Protein 8ZVA (pdb70)

Sequence (308 aa):
ETARWNTESAALLALSEIHGVSYWTLYKVAQKGIRFRDIVTSQTLANFEYLLGVKLHRQPYYLNEGNWSVFRDSSMISTAKILLTHYHNSGYKIIHHGSPSYPDKLNDLSEPPFWLFAQGNVSLLDKKCVGVVGTRNPTALGIYLTQAVISQFIDSDYSTVSGLAYGIDQSAHEASLLFKIPTIAVLGTGVNSNYPKNSGEMRGHIVNNGGLILTEYLPNQKPSQENFVRRNRIQAALSDVLIPVEWGLKSGTSHTVRYAAQLKRAILCPLLRGTTPQEEIKHALSEYSATIMNIPLSDFKDVQSLIKS

Radius of gyration: 22.23 Å; Cα contacts (8 Å, |Δi|>4): 545; chains: 1; bounding box: 60×36×73 Å

Structure (mmCIF, N/CA/C/O backbone):
data_8ZVA
#
_entry.id   8ZVA
#
_cell.length_a   70.029
_cell.length_b   70.029
_cell.length_c   120.323
_cell.angle_alpha   90.000
_cell.angle_beta   90.000
_cell.angle_gamma   90.000
#
_symmetry.space_group_name_H-M   'P 43 21 2'
#
loop_
_entity.id
_entity.type
_entity.pdbx_description
1 polymer 'DNA processing protein DprA'
2 non-polymer GLYCEROL
3 non-polymer 'CHLORIDE ION'
4 water water
#
loop_
_atom_site.group_PDB
_atom_site.id
_atom_site.type_symbol
_atom_site.label_atom_id
_atom_site.label_alt_id
_atom_site.label_comp_id
_atom_site.label_asym_id
_atom_site.label_entity_id
_atom_site.label_seq_id
_atom_site.pdbx_PDB_ins_code
_atom_site.Cartn_x
_atom_site.Cartn_y
_atom_site.Cartn_z
_atom_site.occupancy
_atom_site.B_iso_or_equiv
_atom_site.auth_seq_id
_atom_site.auth_comp_id
_atom_site.auth_asym_id
_atom_site.auth_atom_id
_atom_site.pdbx_PDB_model_num
ATOM 1 N N . GLU A 1 10 ? 9.90603 41.79880 0.40040 1.000 86.09400 5 GLU A N 1
ATOM 2 C CA . GLU A 1 10 ? 8.78003 40.90835 0.64976 1.000 85.68864 5 GLU A CA 1
ATOM 3 C C . GLU A 1 10 ? 9.12905 39.50970 0.13070 1.000 79.03894 5 GLU A C 1
ATOM 4 O O . GLU A 1 10 ? 8.87453 38.48492 0.76568 1.000 77.78400 5 GLU A O 1
ATOM 15 N N . THR A 1 11 ? 9.75958 39.52387 -1.04865 1.000 76.37230 6 THR A N 1
ATOM 16 C CA . THR A 1 11 ? 10.19865 38.30197 -1.70601 1.000 75.02519 6 THR A CA 1
ATOM 17 C C . THR A 1 11 ? 11.03013 37.43773 -0.78358 1.000 71.77396 6 THR A C 1
ATOM 18 O O . THR A 1 11 ? 10.89466 36.20609 -0.79422 1.000 71.30177 6 THR A O 1
ATOM 24 N N . ALA A 1 12 ? 11.87175 38.06477 0.04313 1.000 65.33427 7 ALA A N 1
ATOM 25 C CA . ALA A 1 12 ? 12.83238 37.30804 0.83786 1.000 64.62507 7 ALA A CA 1
ATOM 26 C C . ALA A 1 12 ? 12.19103 36.65451 2.05860 1.000 67.53404 7 ALA A C 1
ATOM 27 O O . ALA A 1 12 ? 12.66025 35.60711 2.54529 1.000 59.49166 7 ALA A O 1
ATOM 31 N N . ARG A 1 13 ? 11.11861 37.25613 2.56093 1.000 65.53051 8 ARG A N 1
ATOM 32 C CA . ARG A 1 13 ? 10.36757 36.63032 3.63604 1.000 61.18663 8 ARG A CA 1
ATOM 33 C C . ARG A 1 13 ? 9.81315 35.28992 3.18012 1.000 53.85327 8 ARG A C 1
ATOM 34 O O . ARG A 1 13 ? 10.00796 34.26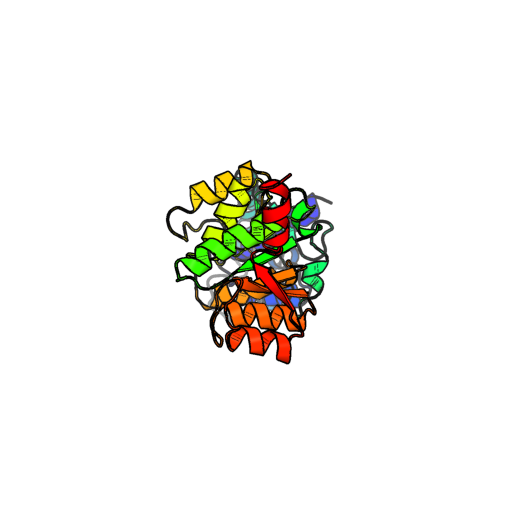635 3.84310 1.000 57.49308 8 ARG A O 1
ATOM 55 N N . TRP A 1 14 ? 9.12631 35.27665 2.03527 1.000 51.33400 9 TRP A N 1
ATOM 56 C CA . TRP A 1 14 ? 8.49552 34.04934 1.56411 1.000 52.38625 9 TRP A CA 1
ATOM 57 C C . TRP A 1 14 ? 9.52270 33.04041 1.06909 1.000 51.52567 9 TRP A C 1
ATOM 58 O O . TRP A 1 14 ? 9.30581 31.82971 1.19276 1.000 51.16160 9 TRP A O 1
ATOM 79 N N . ASN A 1 15 ? 10.64147 33.50975 0.51200 1.000 51.20619 10 ASN A N 1
ATOM 80 C CA . ASN A 1 15 ? 11.70371 32.58819 0.12509 1.000 46.09400 10 ASN A CA 1
ATOM 81 C C . ASN A 1 15 ? 12.30683 31.89744 1.34108 1.000 54.14097 10 ASN A C 1
ATOM 82 O O . ASN A 1 15 ? 12.70468 30.72987 1.25608 1.000 46.84929 10 ASN A O 1
ATOM 93 N N . THR A 1 16 ? 12.38185 32.59804 2.47567 1.000 54.02446 11 THR A N 1
ATOM 94 C CA . THR A 1 16 ? 12.87236 31.97410 3.69991 1.000 52.50605 11 THR A CA 1
ATOM 95 C C . THR A 1 16 ? 11.89449 30.92005 4.20422 1.000 45.28415 11 THR A C 1
ATOM 96 O O . THR A 1 16 ? 12.30875 29.86027 4.68832 1.000 49.03205 11 THR A O 1
ATOM 107 N N . GLU A 1 17 ? 10.59216 31.19726 4.10688 1.000 47.35735 12 GLU A N 1
ATOM 108 C CA . GLU A 1 17 ? 9.59466 30.19502 4.46618 1.000 50.45803 12 GLU A CA 1
ATOM 109 C C . GLU A 1 17 ? 9.60383 29.03829 3.47525 1.000 47.99150 12 GLU A C 1
ATOM 110 O O . GLU A 1 17 ? 9.41697 27.87871 3.86272 1.000 42.85176 12 GLU A O 1
ATOM 122 N N . SER A 1 18 ? 9.81978 29.33459 2.19181 1.000 44.04044 13 SER A N 1
ATOM 123 C CA . SER A 1 18 ? 9.94398 28.27476 1.19674 1.000 45.71015 13 SER A CA 1
ATOM 124 C C . SER A 1 18 ? 11.10178 27.34527 1.53713 1.000 45.02826 13 SER A C 1
ATOM 125 O O . SER A 1 18 ? 10.95528 26.11743 1.52458 1.000 40.88824 13 SER A O 1
ATOM 133 N N . ALA A 1 19 ? 12.26629 27.91937 1.84922 1.000 49.63492 14 ALA A N 1
ATOM 134 C CA . ALA A 1 19 ? 13.43544 27.10264 2.15499 1.000 42.94557 14 ALA A CA 1
ATOM 135 C C . ALA A 1 19 ? 13.22252 26.29044 3.42479 1.000 45.46137 14 ALA A C 1
ATOM 136 O O . ALA A 1 19 ? 13.69130 25.15074 3.52748 1.000 43.34607 14 ALA A O 1
ATOM 143 N N . ALA A 1 20 ? 12.52100 26.86094 4.40664 1.000 45.45067 15 ALA A N 1
ATOM 144 C CA . ALA A 1 20 ? 12.23975 26.12143 5.63208 1.000 42.37816 15 ALA A CA 1
ATOM 145 C C . ALA A 1 20 ? 11.31939 24.93876 5.35915 1.000 41.45031 15 ALA A C 1
ATOM 146 O O . ALA A 1 20 ? 11.51497 23.85088 5.91364 1.000 43.94069 15 ALA A O 1
ATOM 153 N N . LEU A 1 21 ? 10.30802 25.13259 4.51015 1.000 41.91855 16 LEU A N 1
ATOM 154 C CA . LEU A 1 21 ? 9.42544 24.02955 4.14476 1.000 38.92678 16 LEU A CA 1
ATOM 155 C C . LEU A 1 21 ? 10.20687 22.91352 3.46511 1.000 40.76600 16 LEU A C 1
ATOM 156 O O . LEU A 1 21 ? 10.03886 21.73259 3.79011 1.000 38.69127 16 LEU A O 1
ATOM 172 N N . LEU A 1 22 ? 11.06728 23.27139 2.50961 1.000 39.85412 17 LEU A N 1
ATOM 173 C CA . LEU A 1 22 ? 11.87591 22.26347 1.83390 1.000 40.64815 17 LEU A CA 1
ATOM 174 C C . LEU A 1 22 ? 12.84316 21.59872 2.80443 1.000 42.19648 17 LEU A C 1
ATOM 175 O O . LEU A 1 22 ? 13.10938 20.39520 2.70177 1.000 45.00445 17 LEU A O 1
ATOM 191 N N . ALA A 1 23 ? 13.37972 22.36727 3.75472 1.000 44.38882 18 ALA A N 1
ATOM 192 C CA . ALA A 1 23 ? 14.28028 21.79506 4.74930 1.000 41.31648 18 ALA A CA 1
ATOM 193 C C . ALA A 1 23 ? 13.58813 20.69177 5.53917 1.000 46.32268 18 ALA A C 1
ATOM 194 O O . ALA A 1 23 ? 14.10152 19.57335 5.65046 1.000 51.21156 18 ALA A O 1
ATOM 201 N N . LEU A 1 24 ? 12.41185 20.98759 6.09257 1.000 40.21802 19 LEU A N 1
ATOM 202 C CA . LEU A 1 24 ? 11.70374 19.98798 6.88404 1.000 43.40392 19 LEU A CA 1
ATOM 203 C C . LEU A 1 24 ? 11.25813 18.81494 6.02088 1.000 47.85539 19 LEU A C 1
ATOM 204 O O . LEU A 1 24 ? 11.37069 17.65472 6.43306 1.000 48.50018 19 LEU A O 1
ATOM 220 N N . SER A 1 25 ? 10.75755 19.09667 4.81755 1.000 47.75659 20 SER A N 1
ATOM 221 C CA . SER A 1 25 ? 10.20098 18.04492 3.97405 1.000 44.49076 20 SER A CA 1
ATOM 222 C C . SER A 1 25 ? 11.29866 17.17652 3.37295 1.000 47.24839 20 SER A C 1
ATOM 223 O O . SER A 1 25 ? 11.33980 15.95985 3.59145 1.000 44.55211 20 SER A O 1
ATOM 231 N N . GLU A 1 26 ? 12.20126 17.79068 2.60784 1.000 40.57906 21 GLU A N 1
ATOM 232 C CA . GLU A 1 26 ? 13.13556 17.02303 1.79394 1.000 43.38857 21 GLU A CA 1
ATOM 233 C C . GLU A 1 26 ? 14.32935 16.53447 2.60247 1.000 45.97009 21 GLU A C 1
ATOM 234 O O . GLU A 1 26 ? 14.77590 15.39584 2.42443 1.000 43.31469 21 GLU A O 1
ATOM 246 N N . ILE A 1 27 ? 14.86287 17.37342 3.48674 1.000 48.57985 22 ILE A N 1
ATOM 247 C CA . ILE A 1 27 ? 16.03955 16.98629 4.25712 1.000 41.90732 22 ILE A CA 1
ATOM 248 C C . ILE A 1 27 ? 15.64697 16.07532 5.41202 1.000 49.05139 22 ILE A C 1
ATOM 249 O O . ILE A 1 27 ? 16.14308 14.94998 5.53486 1.000 51.15522 22 ILE A O 1
ATOM 265 N N . HIS A 1 28 ? 14.75407 16.54769 6.27936 1.000 47.62345 23 HIS A N 1
ATOM 266 C CA . HIS A 1 28 ? 14.42703 15.81348 7.49262 1.000 49.80620 23 HIS A CA 1
ATOM 267 C C . HIS A 1 28 ? 13.28380 14.82441 7.31308 1.000 48.09177 23 HIS A C 1
ATOM 268 O O . HIS A 1 28 ? 13.07765 13.98197 8.19142 1.000 49.37232 23 HIS A O 1
ATOM 281 N N . GLY A 1 29 ? 12.53007 14.91207 6.22153 1.000 52.16839 24 GLY A N 1
ATOM 282 C CA . GLY A 1 29 ? 11.53836 13.89885 5.92191 1.000 42.84900 24 GLY A CA 1
ATOM 283 C C . GLY A 1 29 ? 10.23443 14.02853 6.67183 1.000 47.78566 24 GLY A C 1
ATOM 284 O O . GLY A 1 29 ? 9.56447 13.01936 6.91327 1.000 40.99416 24 GLY A O 1
ATOM 288 N N . VAL A 1 30 ? 9.83907 15.24738 7.03509 1.000 47.51409 25 VAL A N 1
ATOM 289 C CA . VAL A 1 30 ? 8.59694 15.43420 7.77100 1.000 45.16547 25 VAL A CA 1
ATOM 290 C C . VAL A 1 30 ? 7.40980 15.18535 6.84959 1.000 46.02386 25 VAL A C 1
ATOM 291 O O . VAL A 1 30 ? 7.40627 15.58495 5.67745 1.000 39.34837 25 VAL A O 1
ATOM 304 N N . SER A 1 31 ? 6.38683 14.53064 7.38983 1.000 45.75043 26 SER A N 1
ATOM 305 C CA . SER A 1 31 ? 5.22421 14.12854 6.61417 1.000 44.33626 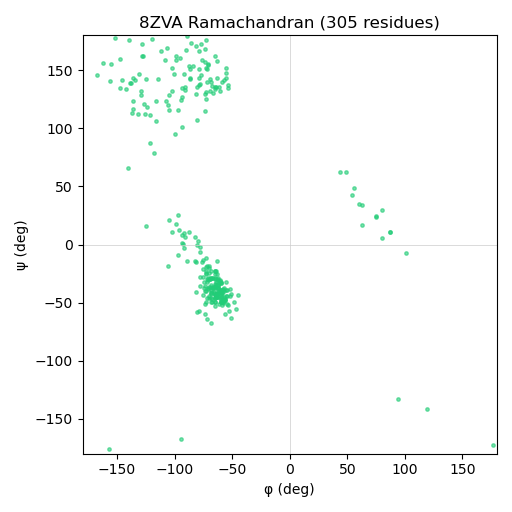26 SER A CA 1
ATOM 306 C C . SER A 1 31 ? 4.45709 15.33843 6.09722 1.000 46.40597 26 SER A C 1
ATOM 307 O O . SER A 1 31 ? 4.58196 16.44961 6.61274 1.000 44.28790 26 SER A O 1
ATOM 315 N N . TYR A 1 32 ? 3.61272 15.09763 5.08820 1.000 46.98234 27 TYR A N 1
ATOM 316 C CA . TYR A 1 32 ? 2.65719 16.12171 4.67446 1.000 46.71332 27 TYR A CA 1
ATOM 317 C C . TYR A 1 32 ? 1.74043 16.49320 5.83195 1.000 47.01011 27 TYR A C 1
ATOM 318 O O . TYR A 1 32 ? 1.55038 17.67553 6.14033 1.000 46.11717 27 TYR A O 1
ATOM 336 N N . TRP A 1 33 ? 1.16401 15.48290 6.48831 1.000 46.57812 28 TRP A N 1
ATOM 337 C CA . TRP A 1 33 ? 0.19187 15.73791 7.54453 1.000 48.18828 28 TRP A CA 1
ATOM 338 C C . TRP A 1 33 ? 0.82421 16.48206 8.71140 1.000 39.87780 28 TRP A C 1
ATOM 339 O O . TRP A 1 33 ? 0.22204 17.41117 9.26190 1.000 44.54735 28 TRP A O 1
ATOM 360 N N . THR A 1 34 ? 2.03610 16.08968 9.10775 1.000 46.32936 29 THR A N 1
ATOM 361 C CA . THR A 1 34 ? 2.71017 16.79443 10.19244 1.000 51.33196 29 THR A CA 1
ATOM 362 C C . THR A 1 34 ? 2.87205 18.27076 9.85510 1.000 48.58599 29 THR A C 1
ATOM 363 O O . THR A 1 34 ? 2.52517 19.14726 10.65503 1.000 44.83930 29 THR A O 1
ATOM 374 N N . LEU A 1 35 ? 3.39780 18.56637 8.66630 1.000 47.77084 30 LEU A N 1
ATOM 375 C CA . LEU A 1 35 ? 3.60776 19.95937 8.29600 1.000 49.09323 30 LEU A CA 1
ATOM 376 C C . LEU A 1 35 ? 2.28962 20.68034 8.05926 1.000 46.17749 30 LEU A C 1
ATOM 377 O O . LEU A 1 35 ? 2.20486 21.89454 8.27875 1.000 44.88870 30 LEU A O 1
ATOM 393 N N . TYR A 1 36 ? 1.24980 19.96556 7.62448 1.000 41.74037 31 TYR A N 1
ATOM 394 C CA . TYR A 1 36 ? -0.03025 20.63212 7.42322 1.000 43.52331 31 TYR A CA 1
ATOM 395 C C . TYR A 1 36 ? -0.59023 21.14048 8.74496 1.000 49.34518 31 TYR A C 1
ATOM 396 O O . TYR A 1 36 ? -1.00953 22.29836 8.85215 1.000 45.27130 31 TYR A O 1
ATOM 414 N N . LYS A 1 37 ? -0.61968 20.27976 9.76454 1.000 47.37659 32 LYS A N 1
ATOM 415 C CA . LYS A 1 37 ? -1.17264 20.69498 11.04838 1.000 49.25130 32 LYS A CA 1
ATOM 416 C C . LYS A 1 37 ? -0.28429 21.72914 11.72653 1.000 46.30153 32 LYS A C 1
ATOM 417 O O . LYS A 1 37 ? -0.78287 22.56758 12.48615 1.000 52.26725 32 LYS A O 1
ATOM 436 N N . VAL A 1 38 ? 1.02365 21.69496 11.46561 1.000 43.43536 33 VAL A N 1
ATOM 437 C CA . VAL A 1 38 ? 1.89000 22.78436 11.90847 1.000 44.70321 33 VAL A CA 1
ATOM 438 C C . VAL A 1 38 ? 1.37317 24.10806 11.35844 1.000 48.60578 33 VAL A C 1
ATOM 439 O O . VAL A 1 38 ? 1.04335 25.03304 12.10970 1.000 44.66491 33 VAL A O 1
ATOM 452 N N . ALA A 1 39 ? 1.29907 24.21317 10.02809 1.000 45.33467 34 ALA A N 1
ATOM 453 C CA . ALA A 1 39 ? 0.82856 25.44508 9.40546 1.000 45.76176 34 ALA A CA 1
ATOM 454 C C . ALA A 1 39 ? -0.60580 25.76067 9.80376 1.000 45.00488 34 ALA A C 1
ATOM 455 O O . ALA A 1 39 ? -0.97610 26.93533 9.91293 1.000 47.36663 34 ALA A O 1
ATOM 462 N N . GLN A 1 40 ? -1.42749 24.73147 10.01789 1.000 41.71542 35 GLN A N 1
ATOM 463 C CA . GLN A 1 40 ? -2.80161 24.96120 10.44735 1.000 46.95566 35 GLN A CA 1
ATOM 464 C C . GLN A 1 40 ? -2.85241 25.71027 11.77109 1.000 51.30992 35 GLN A C 1
ATOM 465 O O . GLN A 1 40 ? -3.77097 26.50562 11.99989 1.000 51.21183 35 GLN A O 1
ATOM 479 N N . LYS A 1 41 ? -1.88090 25.47045 12.65265 1.000 47.25393 36 LYS A N 1
ATOM 480 C CA . LYS A 1 41 ? -1.83499 26.14430 13.94259 1.000 51.56174 36 LYS A CA 1
ATOM 481 C C . LYS A 1 41 ? -1.30238 27.56781 13.85124 1.000 55.31524 36 LYS A C 1
ATOM 482 O O . LYS A 1 41 ? -1.32616 28.28434 14.85738 1.000 48.68733 36 LYS A O 1
ATOM 501 N N . GLY A 1 42 ? -0.82539 27.99299 12.68605 1.000 51.52632 37 GLY A N 1
ATOM 502 C CA . GLY A 1 42 ? -0.18707 29.28396 12.55639 1.000 48.68411 37 GLY A CA 1
ATOM 503 C C . GLY A 1 42 ? 1.29258 29.28665 12.85803 1.000 45.28818 37 GLY A C 1
ATOM 504 O O . GLY A 1 42 ? 1.88273 30.36688 12.97873 1.000 45.65916 37 GLY A O 1
ATOM 508 N N . ILE A 1 43 ? 1.90452 28.11662 12.99722 1.000 45.80407 38 ILE A N 1
ATOM 509 C CA . ILE A 1 43 ? 3.34282 28.01118 13.20471 1.000 45.33999 38 ILE A CA 1
ATOM 510 C C . ILE A 1 43 ? 4.03396 28.12944 11.85414 1.000 52.79580 38 ILE A C 1
ATOM 511 O O . ILE A 1 43 ? 3.66828 27.44017 10.89480 1.000 54.89131 38 ILE A O 1
ATOM 527 N N . ARG A 1 44 ? 5.03180 29.00294 11.77149 1.000 53.26585 39 ARG A N 1
ATOM 528 C CA . ARG A 1 44 ? 5.78759 29.18044 10.54042 1.000 50.19560 39 ARG A CA 1
ATOM 529 C C . ARG A 1 44 ? 6.99335 28.24919 10.53295 1.000 52.73627 39 ARG A C 1
ATOM 530 O O . ARG A 1 44 ? 7.69699 28.11263 11.53827 1.000 43.77184 39 ARG A O 1
ATOM 551 N N . PHE A 1 45 ? 7.22049 27.60004 9.38826 1.000 43.80384 40 PHE A N 1
ATOM 552 C CA . PHE A 1 45 ? 8.32409 26.65197 9.28344 1.000 41.82575 40 PHE A CA 1
ATOM 553 C C . PHE A 1 45 ? 9.66591 27.32607 9.53327 1.000 43.16277 40 PHE A C 1
ATOM 554 O O . PHE A 1 45 ? 10.59477 26.68964 10.04474 1.000 48.98663 40 PHE A O 1
ATOM 571 N N . ARG A 1 46 ? 9.78654 28.60893 9.18356 1.000 45.37047 41 ARG A N 1
ATOM 572 C CA . ARG A 1 46 ? 11.03117 29.33206 9.42239 1.000 51.17389 41 ARG A CA 1
ATOM 573 C C . ARG A 1 46 ? 11.43947 29.27331 10.88772 1.000 55.39591 41 ARG A C 1
ATOM 574 O O . ARG A 1 46 ? 12.61450 29.05597 11.20617 1.000 49.38912 41 ARG A O 1
ATOM 595 N N . ASP A 1 47 ? 10.48843 29.47701 11.79479 1.000 46.81621 42 ASP A N 1
ATOM 596 C CA . ASP A 1 47 ? 10.81346 29.45725 13.21184 1.000 54.66382 42 ASP A CA 1
ATOM 597 C C . ASP A 1 47 ? 11.03015 28.05028 13.74565 1.000 53.69536 42 ASP A C 1
ATOM 598 O O . ASP A 1 47 ? 11.68425 27.89704 14.78165 1.000 55.46918 42 ASP A O 1
ATOM 607 N N . ILE A 1 48 ? 10.51738 27.02009 13.07087 1.000 51.63252 43 ILE A N 1
ATOM 608 C CA . ILE A 1 48 ? 10.87693 25.65605 13.44693 1.000 46.69364 43 ILE A CA 1
ATOM 609 C C . ILE A 1 48 ? 12.34773 25.39461 13.14102 1.000 49.43105 43 ILE A C 1
ATOM 610 O O . ILE A 1 48 ? 13.09469 24.89050 13.98847 1.000 44.40400 43 ILE A O 1
ATOM 626 N N . VAL A 1 49 ? 12.78687 25.73127 11.92395 1.000 46.64310 44 VAL A N 1
ATOM 627 C CA . VAL A 1 49 ? 14.15381 25.41526 11.53086 1.000 50.78749 44 VAL A CA 1
ATOM 628 C C . VAL A 1 49 ? 15.16849 26.26351 12.28500 1.000 54.84778 44 VAL A C 1
ATOM 629 O O . VAL A 1 49 ? 16.34648 25.89734 12.34865 1.000 52.28089 44 VAL A O 1
ATOM 642 N N . THR A 1 50 ? 14.75336 27.39735 12.84597 1.000 58.02875 45 THR A N 1
ATOM 643 C CA . THR A 1 50 ? 15.63719 28.22977 13.65055 1.000 57.96059 45 THR A CA 1
ATOM 644 C C . THR A 1 50 ? 15.53846 27.91652 15.14024 1.000 57.69216 45 THR A C 1
ATOM 645 O O . THR A 1 50 ? 16.10004 28.65609 15.95533 1.000 59.48768 45 THR A O 1
ATOM 656 N N . SER A 1 51 ? 14.82933 26.85135 15.51108 1.000 56.41399 46 SER A N 1
ATOM 657 C CA . SER A 1 51 ? 14.78147 26.43214 16.90493 1.000 60.30171 46 SER A CA 1
ATOM 658 C C . SER A 1 51 ? 16.19523 26.22256 17.43175 1.000 58.95726 46 SER A C 1
ATOM 659 O O . SER A 1 51 ? 17.07907 25.74724 16.71360 1.000 67.43985 46 SER A O 1
ATOM 667 N N . GLN A 1 52 ? 16.41135 26.58127 18.69566 1.000 66.57040 47 GLN A N 1
ATOM 668 C CA . GLN A 1 52 ? 17.73181 26.46571 19.30039 1.000 60.71044 47 GLN A CA 1
ATOM 669 C C . GLN A 1 52 ? 17.90671 25.19202 20.11930 1.000 58.24065 47 GLN A C 1
ATOM 670 O O . GLN A 1 52 ? 19.03198 24.89037 20.52904 1.000 58.74414 47 GLN A O 1
ATOM 684 N N . THR A 1 53 ? 16.83590 24.43918 20.35661 1.000 53.24437 48 THR A N 1
ATOM 685 C CA . THR A 1 53 ? 16.91400 23.13570 20.99742 1.000 60.46995 48 THR A CA 1
ATOM 686 C C . THR A 1 53 ? 16.19154 22.11952 20.12435 1.000 53.94573 48 THR A C 1
ATOM 687 O O . THR A 1 53 ? 15.39924 22.47904 19.24966 1.000 58.98633 48 THR A O 1
ATOM 698 N N . LEU A 1 54 ? 16.46696 20.83634 20.36579 1.000 54.13232 49 LEU A N 1
ATOM 699 C CA . LEU A 1 54 ? 15.64510 19.80685 19.74118 1.000 58.76164 49 LEU A CA 1
ATOM 700 C C . LEU A 1 54 ? 14.28584 19.70605 20.42305 1.000 61.97833 49 LEU A C 1
ATOM 701 O O . LEU A 1 54 ? 13.28888 19.38692 19.76487 1.000 56.56530 49 LEU A O 1
ATOM 717 N N . ALA A 1 55 ? 14.22790 19.96364 21.73238 1.000 56.74310 50 ALA A N 1
ATOM 718 C CA . ALA A 1 55 ? 12.94305 20.00961 22.42256 1.000 54.82793 50 ALA A CA 1
ATOM 719 C C . ALA A 1 55 ? 12.02348 21.04342 21.78356 1.000 50.40058 50 ALA A C 1
ATOM 720 O O . ALA A 1 55 ? 10.85547 20.76059 21.49287 1.000 55.66010 50 ALA A O 1
ATOM 727 N N . ASN A 1 56 ? 12.53874 22.25463 21.56015 1.000 47.00912 51 ASN A N 1
ATOM 728 C CA . ASN A 1 56 ? 11.77193 23.27875 20.85684 1.000 52.66136 51 ASN A CA 1
ATOM 729 C C . ASN A 1 56 ? 11.39563 22.80685 19.45678 1.000 57.81595 51 ASN A C 1
ATOM 730 O O . ASN A 1 56 ? 10.23109 22.89018 19.04854 1.000 51.80624 51 ASN A O 1
ATOM 741 N N . PHE A 1 57 ? 12.38232 22.30780 18.70871 1.000 58.99052 52 PHE A N 1
ATOM 742 C CA . PHE A 1 57 ? 12.14228 21.73736 17.38597 1.000 53.53916 52 PHE A CA 1
ATOM 743 C C . PHE A 1 57 ? 10.95196 20.78368 17.39538 1.000 53.95153 52 PHE A C 1
ATOM 744 O O . PHE A 1 57 ? 9.99887 20.95015 16.62459 1.000 52.65373 52 PHE A O 1
ATOM 761 N N . GLU A 1 58 ? 10.98566 19.78046 18.27520 1.000 48.56524 53 GLU A N 1
ATOM 762 C CA . GLU A 1 58 ? 9.95940 18.74514 18.26501 1.000 51.66544 53 GLU A CA 1
ATOM 763 C C . GLU A 1 58 ? 8.63853 19.22992 18.84963 1.000 56.59044 53 GLU A C 1
ATOM 764 O O . GLU A 1 58 ? 7.57835 18.72043 18.47061 1.000 58.35069 53 GLU A O 1
ATOM 776 N N . TYR A 1 59 ? 8.67261 20.19908 19.76651 1.000 59.35307 54 TYR A N 1
ATOM 777 C CA . TYR A 1 59 ? 7.42954 20.77560 20.26975 1.000 63.80477 54 TYR A CA 1
ATOM 778 C C . TYR A 1 59 ? 6.67968 21.49767 19.15750 1.000 54.52956 54 TYR A C 1
ATOM 779 O O . TYR A 1 59 ? 5.49625 21.23208 18.91449 1.000 52.94769 54 TYR A O 1
ATOM 797 N N . LEU A 1 60 ? 7.35852 22.41829 18.46746 1.000 51.47278 55 LEU A N 1
ATOM 798 C CA . LEU A 1 60 ? 6.71469 23.15596 17.38576 1.000 53.34358 55 LEU A CA 1
ATOM 799 C C . LEU A 1 60 ? 6.27194 22.21699 16.26804 1.000 55.53106 55 LEU A C 1
ATOM 800 O O . LEU A 1 60 ? 5.19511 22.39203 15.68771 1.000 50.53745 55 LEU A O 1
ATOM 816 N N . LEU A 1 61 ? 7.08845 21.21030 15.95394 1.000 53.62658 56 LEU A N 1
ATOM 817 C CA . LEU A 1 61 ? 6.74833 20.26232 14.89877 1.000 58.71722 56 LEU A CA 1
ATOM 818 C C . LEU A 1 61 ? 5.63319 19.31044 15.30767 1.000 62.37303 56 LEU A C 1
ATOM 819 O O . LEU A 1 61 ? 5.10636 18.60199 14.44544 1.000 57.61581 56 LEU A O 1
ATOM 835 N N . GLY A 1 62 ? 5.26736 19.27042 16.58735 1.000 62.39720 57 GLY A N 1
ATOM 836 C CA . GLY A 1 62 ? 4.10535 18.51201 17.00842 1.000 61.51830 57 GLY A CA 1
ATOM 837 C C . GLY A 1 62 ? 4.28365 17.01255 17.05369 1.000 67.48362 57 GLY A C 1
ATOM 838 O O . GLY A 1 62 ? 3.29618 16.27694 16.94852 1.000 72.33952 57 GLY A O 1
ATOM 842 N N . VAL A 1 63 ? 5.51254 16.53394 17.21215 1.000 68.98763 58 VAL A N 1
ATOM 843 C CA . VAL A 1 63 ? 5.79289 15.11000 17.29310 1.000 70.16056 58 VAL A CA 1
ATOM 844 C C . VAL A 1 63 ? 6.12755 14.76532 18.74225 1.000 77.06261 58 VAL A C 1
ATOM 845 O O . VAL A 1 63 ? 6.32468 15.64135 19.58447 1.000 73.10991 58 VAL A O 1
ATOM 858 N N . LYS A 1 64 ? 6.18689 13.46687 19.03111 1.000 79.34494 59 LYS A N 1
ATOM 859 C CA . LYS A 1 64 ? 6.48167 13.02640 20.38860 1.000 76.00581 59 LYS A CA 1
ATOM 860 C C . LYS A 1 64 ? 7.95185 13.26747 20.70757 1.000 75.31391 59 LYS A C 1
ATOM 861 O O . LYS A 1 64 ? 8.84087 12.80319 19.98709 1.000 74.85520 59 LYS A O 1
ATOM 880 N N . LEU A 1 65 ? 8.20371 13.98144 21.80107 1.000 70.08752 60 LEU A N 1
ATOM 881 C CA . LEU A 1 65 ? 9.55938 14.39015 22.13957 1.000 70.92400 60 LEU A CA 1
ATOM 882 C C . LEU A 1 65 ? 10.39842 13.18501 22.54566 1.000 72.00638 60 LEU A C 1
ATOM 883 O O . LEU A 1 65 ? 9.97506 12.36293 23.36458 1.000 72.97672 60 LEU A O 1
ATOM 899 N N . HIS A 1 66 ? 11.59559 13.09002 21.97516 1.000 66.03277 61 HIS A N 1
ATOM 900 C CA . HIS A 1 66 ? 12.49096 11.98092 22.25883 1.000 63.76284 61 HIS A CA 1
ATOM 901 C C . HIS A 1 66 ? 13.16908 12.16339 23.61126 1.000 69.83065 61 HIS A C 1
ATOM 902 O O . HIS A 1 66 ? 13.47864 13.28178 24.03144 1.000 67.31035 61 HIS A O 1
ATOM 915 N N . ARG A 1 67 ? 13.39815 11.04409 24.29351 1.000 66.97907 62 ARG A N 1
ATOM 916 C CA . ARG A 1 67 ? 14.19179 11.03273 25.50930 1.000 60.77575 62 ARG A CA 1
ATOM 917 C C . ARG A 1 67 ? 15.66130 10.81783 25.14827 1.000 62.11613 62 ARG A C 1
ATOM 918 O O . ARG A 1 67 ? 16.02641 10.68527 23.97816 1.000 56.23075 62 ARG A O 1
ATOM 939 N N . GLN A 1 68 ? 16.51942 10.79072 26.15977 1.000 54.53304 63 GLN A N 1
ATOM 940 C CA . GLN A 1 68 ? 17.88470 10.35247 25.90935 1.000 51.61712 63 GLN A CA 1
ATOM 941 C C . GLN A 1 68 ? 17.99741 8.85099 26.15824 1.000 50.00541 63 GLN A C 1
ATOM 942 O O . GLN A 1 68 ? 17.30899 8.30811 27.02813 1.000 46.43607 63 GLN A O 1
ATOM 956 N N . PRO A 1 69 ? 18.85041 8.13557 25.40715 1.000 42.40987 64 PRO A N 1
ATOM 957 C CA . PRO A 1 69 ? 19.78439 8.65470 24.40042 1.000 47.08868 64 PRO A CA 1
ATOM 958 C C . PRO A 1 69 ? 19.17922 8.80865 23.00585 1.000 46.57174 64 PRO A C 1
ATOM 959 O O . PRO A 1 69 ? 18.37046 7.98540 22.57937 1.000 48.03485 64 PRO A O 1
ATOM 970 N N . TYR A 1 70 ? 19.58678 9.86756 22.30865 1.000 47.67520 65 TYR A N 1
ATOM 971 C CA . TYR A 1 70 ? 19.09934 10.17052 20.97088 1.000 47.23226 65 TYR A CA 1
ATOM 972 C C . TYR A 1 70 ? 20.23830 10.80505 20.18532 1.000 51.49892 65 TYR A C 1
ATOM 973 O O . TYR A 1 70 ? 21.00939 11.59761 20.73291 1.000 49.97575 65 TYR A O 1
ATOM 991 N N . TYR A 1 71 ? 20.34092 10.45012 18.90148 1.000 50.16799 66 TYR A N 1
ATOM 992 C CA . TYR A 1 71 ? 21.48200 10.87923 18.09949 1.000 50.09803 66 TYR A CA 1
ATOM 993 C C . TYR A 1 71 ? 21.48384 12.38057 17.83747 1.000 48.70219 66 TYR A C 1
ATOM 994 O O . TYR A 1 71 ? 22.54740 12.94375 17.55748 1.000 50.14906 66 TYR A O 1
ATOM 1012 N N . LEU A 1 72 ? 20.32926 13.03672 17.91182 1.000 47.03279 67 LEU A N 1
ATOM 1013 C CA . LEU A 1 72 ? 20.26339 14.49186 17.88984 1.000 50.45623 67 LEU A CA 1
ATOM 1014 C C . LEU A 1 72 ? 20.26749 14.99741 19.32654 1.000 48.14588 67 LEU A C 1
ATOM 1015 O O . LEU A 1 72 ? 19.45266 14.55818 20.14448 1.000 45.96818 67 LEU A O 1
ATOM 1031 N N . ASN A 1 73 ? 21.18479 15.90891 19.63534 1.000 49.07194 68 ASN A N 1
ATOM 1032 C CA . ASN A 1 73 ? 21.39426 16.31993 21.01724 1.000 50.92504 68 ASN A CA 1
ATOM 1033 C C . ASN A 1 73 ? 22.03334 17.70234 21.04114 1.000 53.71944 68 ASN A C 1
ATOM 1034 O O . ASN A 1 73 ? 22.23903 18.33549 20.00236 1.000 39.41339 68 ASN A O 1
ATOM 1045 N N . GLU A 1 74 ? 22.35185 18.16376 22.25416 1.000 44.74454 69 GLU A N 1
ATOM 1046 C CA . GLU A 1 74 ? 22.91067 19.50021 22.42014 1.000 46.08183 69 GLU A CA 1
ATOM 1047 C C . GLU A 1 74 ? 24.28059 19.62359 21.76739 1.000 40.42713 69 GLU A C 1
ATOM 1048 O O . GLU A 1 74 ? 24.65974 20.71285 21.32288 1.000 42.28645 69 GLU A O 1
ATOM 1060 N N . GLY A 1 75 ? 25.03372 18.52443 21.69624 1.000 45.68801 70 GLY A N 1
ATOM 1061 C CA . GLY A 1 75 ? 26.40377 18.58684 21.22004 1.000 46.72517 70 GLY A CA 1
ATOM 1062 C C . GLY A 1 75 ? 26.54188 18.80347 19.72879 1.000 45.83539 70 GLY A C 1
ATOM 1063 O O . GLY A 1 75 ? 27.57830 19.30672 19.28258 1.000 44.95221 70 GLY A O 1
ATOM 1067 N N . ASN A 1 76 ? 25.52824 18.43325 18.94610 1.000 50.25784 71 ASN A N 1
ATOM 1068 C CA . ASN A 1 76 ? 25.58404 18.56733 17.49503 1.000 43.28887 71 ASN A CA 1
ATOM 1069 C C . ASN A 1 76 ? 24.41733 19.38048 16.94811 1.000 51.51391 71 ASN A C 1
ATOM 1070 O O . ASN A 1 76 ? 24.15895 19.35190 15.74001 1.000 48.96335 71 ASN A O 1
ATOM 1081 N N . TRP A 1 77 ? 23.71088 20.11540 17.80746 1.000 51.94344 72 TRP A N 1
ATOM 1082 C CA . TRP A 1 77 ? 22.49034 20.77739 17.36301 1.000 52.19906 72 TRP A CA 1
ATOM 1083 C C . TRP A 1 77 ? 22.79200 21.92447 16.40625 1.000 53.57907 72 TRP A C 1
ATOM 1084 O O . TRP A 1 77 ? 22.13247 22.06800 15.36951 1.000 51.78250 72 TRP A O 1
ATOM 1105 N N . SER A 1 78 ? 23.77307 22.76447 16.74607 1.000 48.46376 73 SER A N 1
ATOM 1106 C CA . SER A 1 78 ? 24.04329 23.95126 15.93951 1.000 53.58705 73 SER A CA 1
ATOM 1107 C C . SER A 1 78 ? 24.31373 23.57810 14.48620 1.000 51.54202 73 SER A C 1
ATOM 1108 O O . SER A 1 78 ? 23.75105 24.17718 13.56259 1.000 51.04143 73 SER A O 1
ATOM 1116 N N . VAL A 1 79 ? 25.16949 22.57912 14.26502 1.000 50.32858 74 VAL A N 1
ATOM 1117 C CA . VAL A 1 79 ? 25.49994 22.17986 12.90135 1.000 45.93896 74 VAL A CA 1
ATOM 1118 C C . VAL A 1 79 ? 24.28981 21.55105 12.22385 1.000 48.98841 74 VAL A C 1
ATOM 1119 O O . VAL A 1 79 ? 24.01416 21.82190 11.05013 1.000 48.77500 74 VAL A O 1
ATOM 1132 N N . PHE A 1 80 ? 23.55669 20.69428 12.94043 1.000 47.63094 75 PHE A N 1
ATOM 1133 C CA . PHE A 1 80 ? 22.32715 20.13161 12.38843 1.000 52.53744 75 PHE A CA 1
ATOM 1134 C C . PHE A 1 80 ? 21.41062 21.23734 11.87965 1.000 51.11041 75 PHE A C 1
ATOM 1135 O O . PHE A 1 80 ? 20.84783 21.14573 10.78272 1.000 49.75175 75 PHE A O 1
ATOM 1152 N N . ARG A 1 81 ? 21.26106 22.30092 12.67018 1.000 46.71569 76 ARG A N 1
ATOM 1153 C CA . ARG A 1 81 ? 20.38401 23.40337 12.29126 1.000 49.21341 76 ARG A CA 1
ATOM 1154 C C . ARG A 1 81 ? 20.98893 24.22625 11.16053 1.000 48.27590 76 ARG A C 1
ATOM 1155 O O . ARG A 1 81 ? 20.32222 24.50806 10.15820 1.000 47.30899 76 ARG A O 1
ATOM 1176 N N . ASP A 1 82 ? 22.25423 24.62368 11.30280 1.000 42.76412 77 ASP A N 1
ATOM 1177 C CA . ASP A 1 82 ? 22.86100 25.50058 10.30698 1.000 44.81336 77 ASP A CA 1
ATOM 1178 C C . ASP A 1 82 ? 23.05123 24.78393 8.97618 1.000 48.07516 77 ASP A C 1
ATOM 1179 O O . ASP A 1 82 ? 22.82474 25.37130 7.91163 1.000 46.51375 77 ASP A O 1
ATOM 1188 N N . SER A 1 83 ? 23.46763 23.51608 9.01246 1.000 42.78153 78 SER A N 1
ATOM 1189 C CA A SER A 1 83 ? 23.70094 22.78454 7.77237 0.203 46.09400 78 SER A CA 1
ATOM 1190 C CA B SER A 1 83 ? 23.70177 22.78937 7.76993 0.797 45.15791 78 SER A CA 1
ATOM 1191 C C . SER A 1 83 ? 22.40460 22.53554 7.01233 1.000 47.17764 78 SER A C 1
ATOM 1192 O O . SER A 1 83 ? 22.40778 22.51333 5.77628 1.000 50.02604 78 SER A O 1
ATOM 1207 N N . MET A 1 84 ? 21.28982 22.34430 7.72344 1.000 46.72405 79 MET A N 1
ATOM 1208 C CA . MET A 1 84 ? 20.02133 22.13239 7.03250 1.000 49.37262 79 MET A CA 1
ATOM 1209 C C . MET A 1 84 ? 19.49778 23.43886 6.44743 1.000 49.88852 79 MET A C 1
ATOM 1210 O O . MET A 1 84 ? 18.93453 23.45047 5.34660 1.000 42.06846 79 MET A O 1
ATOM 1224 N N . ILE A 1 85 ? 19.68075 24.55121 7.16314 1.000 42.89735 80 ILE A N 1
ATOM 1225 C CA . ILE A 1 85 ? 19.29944 25.84911 6.61485 1.000 51.01455 80 ILE A CA 1
ATOM 1226 C C . ILE A 1 85 ? 20.12489 26.15468 5.37207 1.000 46.48028 80 ILE A C 1
ATOM 1227 O O . ILE A 1 85 ? 19.59564 26.61059 4.35137 1.000 43.90034 80 ILE A O 1
ATOM 1243 N N . SER A 1 86 ? 21.43685 25.91679 5.44150 1.000 45.09413 81 SER A N 1
ATOM 1244 C CA . SER A 1 86 ? 22.29752 26.18133 4.29379 1.000 47.29804 81 SER A CA 1
ATOM 1245 C C . SER A 1 86 ? 21.94811 25.26939 3.12599 1.000 49.66157 81 SER A C 1
ATOM 1246 O O . SER A 1 86 ? 21.87767 25.72135 1.97739 1.000 44.32405 81 SER A O 1
ATOM 1254 N N . THR A 1 87 ? 21.72724 23.98222 3.40010 1.000 47.78750 82 THR A N 1
ATOM 1255 C CA . THR A 1 87 ? 21.33853 23.05244 2.34492 1.000 47.58686 82 THR A CA 1
ATOM 1256 C C . THR A 1 87 ? 20.05616 23.50903 1.65879 1.000 48.66477 82 THR A C 1
ATOM 1257 O O . THR A 1 87 ? 19.96594 23.52746 0.42490 1.000 37.91161 82 THR A O 1
ATOM 1268 N N . ALA A 1 88 ? 19.04984 23.88542 2.45060 1.000 42.41570 83 ALA A N 1
ATOM 1269 C CA . ALA A 1 88 ? 17.73632 24.18034 1.89140 1.000 43.64990 83 ALA A CA 1
ATOM 1270 C C . ALA A 1 88 ? 17.73520 25.47212 1.08611 1.000 45.26149 83 ALA A C 1
ATOM 1271 O O . ALA A 1 88 ? 16.93503 25.61588 0.15500 1.000 48.12321 83 ALA A O 1
ATOM 1278 N N . LYS A 1 89 ? 18.60743 26.42272 1.42687 1.000 45.43059 84 LYS A N 1
ATOM 1279 C CA . LYS A 1 89 ? 18.66298 27.66666 0.66675 1.000 48.15433 84 LYS A CA 1
ATOM 1280 C C . LYS A 1 89 ? 19.06903 27.40538 -0.77741 1.000 47.35362 84 LYS A C 1
ATOM 1281 O O . LYS A 1 89 ? 18.49770 27.98824 -1.70681 1.000 44.29616 84 LYS A O 1
ATOM 1300 N N . ILE A 1 90 ? 20.05590 26.53090 -0.98491 1.000 48.11570 85 ILE A N 1
ATOM 1301 C CA . ILE A 1 90 ? 20.45911 26.17543 -2.34084 1.000 44.95347 85 ILE A CA 1
ATOM 1302 C C . ILE A 1 90 ? 19.38866 25.31722 -2.99941 1.000 47.56062 85 ILE A C 1
ATOM 1303 O O . ILE A 1 90 ? 19.11936 25.44607 -4.19943 1.000 45.64131 85 ILE A O 1
ATOM 1319 N N . LEU A 1 91 ? 18.76321 24.42585 -2.22623 1.000 41.03787 86 LEU A N 1
ATOM 1320 C CA . LEU A 1 91 ? 17.74242 23.54559 -2.78439 1.000 44.74989 86 LEU A CA 1
ATOM 1321 C C . LEU A 1 91 ? 16.58626 24.33262 -3.38405 1.000 48.74855 86 LEU A C 1
ATOM 1322 O O . LEU A 1 91 ? 15.97646 23.88879 -4.36334 1.000 41.41919 86 LEU A O 1
ATOM 1338 N N . LEU A 1 92 ? 16.26268 25.49535 -2.81611 1.000 47.34721 87 LEU A N 1
ATOM 1339 C CA . LEU A 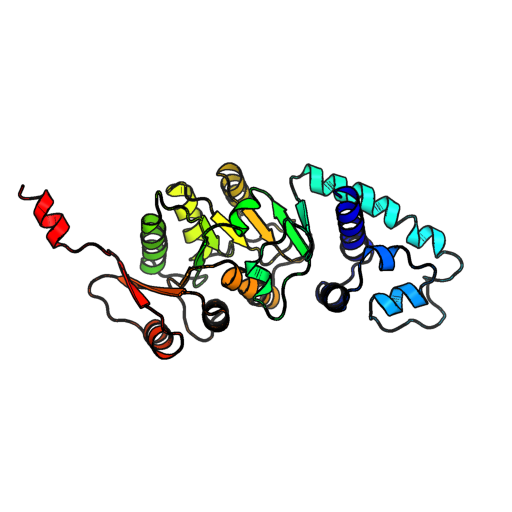1 92 ? 15.17799 26.29040 -3.37918 1.000 47.00514 87 LEU A CA 1
ATOM 1340 C C . LEU A 1 92 ? 15.60334 26.95185 -4.68528 1.000 42.99182 87 LEU A C 1
ATOM 1341 O O . LEU A 1 92 ? 14.81397 27.01942 -5.63463 1.000 47.44804 87 LEU A O 1
ATOM 1357 N N . THR A 1 93 ? 16.83879 27.45768 -4.75537 1.000 44.50391 88 THR A N 1
ATOM 1358 C CA . THR A 1 93 ? 17.34132 27.94580 -6.03607 1.000 44.94109 88 THR A CA 1
ATOM 1359 C C . THR A 1 93 ? 17.33872 26.83102 -7.07421 1.000 44.63463 88 THR A C 1
ATOM 1360 O O . THR A 1 93 ? 17.12485 27.08538 -8.26526 1.000 50.00444 88 THR A O 1
ATOM 1371 N N . HIS A 1 94 ? 17.57125 25.59111 -6.63514 1.000 44.43270 89 HIS A N 1
ATOM 1372 C CA . HIS A 1 94 ? 17.51047 24.44533 -7.53631 1.000 48.09324 89 HIS A CA 1
ATOM 1373 C C . HIS A 1 94 ? 16.11286 24.27548 -8.11664 1.000 48.26851 89 HIS A C 1
ATOM 1374 O O . HIS A 1 94 ? 15.95691 24.01168 -9.31469 1.000 39.88156 89 HIS A O 1
ATOM 1387 N N . TYR A 1 95 ? 15.08221 24.43169 -7.28449 1.000 42.24640 90 TYR A N 1
ATOM 1388 C CA . TYR A 1 95 ? 13.71382 24.27973 -7.76460 1.000 43.57618 90 TYR A CA 1
ATOM 1389 C C . TYR A 1 95 ? 13.24936 25.51476 -8.52639 1.000 44.83938 90 TYR A C 1
ATOM 1390 O O . TYR A 1 95 ? 12.49666 25.39797 -9.50034 1.000 40.93060 90 TYR A O 1
ATOM 1408 N N . HIS A 1 96 ? 13.68225 26.70338 -8.09843 1.000 42.22979 91 HIS A N 1
ATOM 1409 C CA . HIS A 1 96 ? 13.38800 27.90943 -8.86453 1.000 42.58750 91 HIS A CA 1
ATOM 1410 C C . HIS A 1 96 ? 13.91152 27.78598 -10.28911 1.000 46.07444 91 HIS A C 1
ATOM 1411 O O . HIS A 1 96 ? 13.25013 28.20945 -11.24457 1.000 42.48129 91 HIS A O 1
ATOM 1424 N N . ASN A 1 97 ? 15.10148 27.20101 -10.44777 1.000 48.60980 92 ASN A N 1
ATOM 1425 C CA . ASN A 1 97 ? 15.70750 27.08582 -11.76864 1.000 45.66575 92 ASN A CA 1
ATOM 1426 C C . ASN A 1 97 ? 14.86092 26.24063 -12.71200 1.000 45.27544 92 ASN A C 1
ATOM 1427 O O . ASN A 1 97 ? 14.87783 26.46675 -13.92716 1.000 42.67258 92 ASN A O 1
ATOM 1438 N N . SER A 1 98 ? 14.12971 25.26189 -12.18765 1.000 40.93792 93 SER A N 1
ATOM 1439 C CA . SER A 1 98 ? 13.24506 24.44604 -13.00813 1.000 41.64848 93 SER A CA 1
ATOM 1440 C C . SER A 1 98 ? 11.90259 25.11703 -13.26512 1.000 39.97297 93 SER A C 1
ATOM 1441 O O . SER A 1 98 ? 10.99845 24.47849 -13.81521 1.000 41.91779 93 SER A O 1
ATOM 1449 N N . GLY A 1 99 ? 11.73815 26.36928 -12.84701 1.000 44.67733 94 GLY A N 1
ATOM 1450 C CA . GLY A 1 99 ? 10.50314 27.08813 -13.07589 1.000 40.09575 94 GLY A CA 1
ATOM 1451 C C . GLY A 1 99 ? 9.43533 26.88481 -12.02777 1.000 38.36845 94 GLY A C 1
ATOM 1452 O O . GLY A 1 99 ? 8.28713 27.28838 -12.24972 1.000 39.37093 94 GLY A O 1
ATOM 1456 N N . TYR A 1 100 ? 9.77024 26.27238 -10.89739 1.000 45.46442 95 TYR A N 1
ATOM 1457 C CA . TYR A 1 100 ? 8.80804 26.04067 -9.83270 1.000 47.77272 95 TYR A CA 1
ATOM 1458 C C . TYR A 1 100 ? 8.73865 27.25212 -8.91339 1.000 45.52629 95 TYR A C 1
ATOM 1459 O O . TYR A 1 100 ? 9.75446 27.89366 -8.62945 1.000 46.24894 95 TYR A O 1
ATOM 1477 N N . LYS A 1 101 ? 7.52938 27.56002 -8.45539 1.000 45.54625 96 LYS A N 1
ATOM 1478 C CA . LYS A 1 101 ? 7.29167 28.58268 -7.44854 1.000 44.36130 96 LYS A CA 1
ATOM 1479 C C . LYS A 1 101 ? 6.52011 27.95880 -6.29511 1.000 40.89458 96 LYS A C 1
ATOM 1480 O O . LYS A 1 101 ? 5.65261 27.10644 -6.50946 1.000 41.35396 96 LYS A O 1
ATOM 1499 N N . ILE A 1 102 ? 6.84068 28.37309 -5.07346 1.000 40.01814 97 ILE A N 1
ATOM 1500 C CA . ILE A 1 102 ? 6.11693 27.94318 -3.88237 1.000 43.10656 97 ILE A CA 1
ATOM 1501 C C . ILE A 1 102 ? 5.25591 29.11054 -3.42405 1.000 42.36518 97 ILE A C 1
ATOM 1502 O O . ILE A 1 102 ? 5.77483 30.18862 -3.10812 1.000 45.23131 97 ILE A O 1
ATOM 1518 N N . ILE A 1 103 ? 3.94413 28.89747 -3.39045 1.000 38.35353 98 ILE A N 1
ATOM 1519 C CA . ILE A 1 103 ? 2.98117 29.91753 -2.99304 1.000 40.40582 98 ILE A CA 1
ATOM 1520 C C . ILE A 1 103 ? 2.45839 29.54651 -1.61439 1.000 41.56016 98 ILE A C 1
ATOM 1521 O O . ILE A 1 103 ? 1.93132 28.44457 -1.41707 1.000 38.39051 98 ILE A O 1
ATOM 1537 N N . HIS A 1 104 ? 2.59780 30.46393 -0.66626 1.000 39.72816 99 HIS A N 1
ATOM 1538 C CA . HIS A 1 104 ? 2.23565 30.21116 0.71767 1.000 43.61509 99 HIS A CA 1
ATOM 1539 C C . HIS A 1 104 ? 0.88240 30.82126 1.04647 1.000 36.97400 99 HIS A C 1
ATOM 1540 O O . HIS A 1 104 ? 0.50734 31.87452 0.52584 1.000 41.39806 99 HIS A O 1
ATOM 1553 N N . HIS A 1 105 ? 0.15320 30.14397 1.92562 1.000 43.67560 100 HIS A N 1
ATOM 1554 C CA . HIS A 1 105 ? -1.09522 30.69094 2.42990 1.000 44.13753 100 HIS A CA 1
ATOM 1555 C C . HIS A 1 105 ? -0.80470 31.92941 3.26659 1.000 47.42603 100 HIS A C 1
ATOM 1556 O O . HIS A 1 105 ? 0.05716 31.90757 4.15114 1.000 54.94105 100 HIS A O 1
ATOM 1569 N N . GLY A 1 106 ? -1.52378 33.01141 2.98164 1.000 55.97810 101 GLY A N 1
ATOM 1570 C CA . GLY A 1 106 ? -1.27883 34.29251 3.60327 1.000 57.38292 101 GLY A CA 1
ATOM 1571 C C . GLY A 1 106 ? -0.50932 35.26837 2.74046 1.000 59.36815 101 GLY A C 1
ATOM 1572 O O . GLY A 1 106 ? -0.36554 36.43417 3.13061 1.000 60.20235 101 GLY A O 1
ATOM 1576 N N . SER A 1 107 ? -0.01642 34.83063 1.58695 1.000 57.15296 102 SER A N 1
ATOM 1577 C CA . SER A 1 107 ? 0.74383 35.66566 0.67413 1.000 60.95119 102 SER A CA 1
ATOM 1578 C C . SER A 1 107 ? -0.15904 36.23861 -0.40637 1.000 61.79309 102 SER A C 1
ATOM 1579 O O . SER A 1 107 ? -1.25233 35.72387 -0.66034 1.000 64.84898 102 SER A O 1
ATOM 1587 N N . PRO A 1 108 ? 0.27083 37.31509 -1.06864 1.000 65.63446 103 PRO A N 1
ATOM 1588 C CA . PRO A 1 108 ? -0.59170 37.92586 -2.09634 1.000 60.12666 103 PRO A CA 1
ATOM 1589 C C . PRO A 1 108 ? -0.89308 37.00510 -3.26758 1.000 65.97232 103 PRO A C 1
ATOM 1590 O O . PRO A 1 108 ? -1.95564 37.13893 -3.88847 1.000 68.19318 103 PRO A O 1
ATOM 1601 N N . SER A 1 109 ? 0.00530 36.07504 -3.59289 1.000 65.29671 104 SER A N 1
ATOM 1602 C CA . SER A 1 109 ? -0.21071 35.17540 -4.71900 1.000 55.34637 104 SER A CA 1
ATOM 1603 C C . SER A 1 109 ? -1.23117 34.08212 -4.42594 1.000 52.39453 104 SER A C 1
ATOM 1604 O O . SER A 1 109 ? -1.69086 33.42070 -5.36322 1.000 55.17986 104 SER A O 1
ATOM 1612 N N . TYR A 1 110 ? -1.59738 33.88326 -3.16755 1.000 53.23255 105 TYR A N 1
ATOM 1613 C CA . TYR A 1 110 ? -2.50527 32.79920 -2.80976 1.000 48.40456 105 TYR A CA 1
ATOM 1614 C C . TYR A 1 110 ? -3.92331 33.12433 -3.26631 1.000 46.68149 105 TYR A C 1
ATOM 1615 O O . TYR A 1 110 ? -4.41687 34.22703 -3.00107 1.000 46.76653 105 TYR A O 1
ATOM 1633 N N . PRO A 1 111 ? -4.61180 32.19995 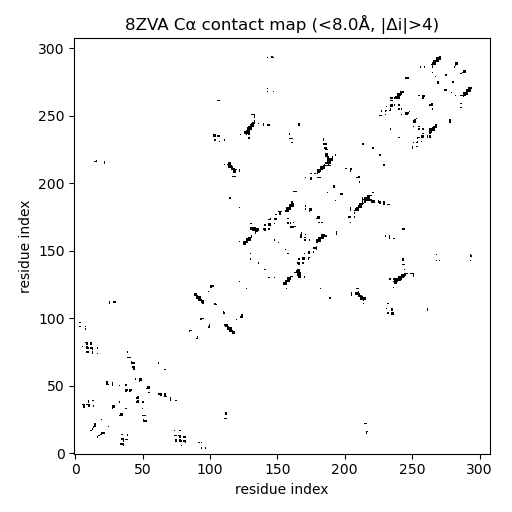-3.93672 1.000 45.68461 106 PRO A N 1
ATOM 1634 C CA . PRO A 1 111 ? -5.93685 32.52122 -4.48266 1.000 46.98628 106 PRO A CA 1
ATOM 1635 C C . PRO A 1 111 ? -7.02993 32.47938 -3.42440 1.000 38.57444 106 PRO A C 1
ATOM 1636 O O . PRO A 1 111 ? -7.09375 31.56790 -2.59553 1.000 37.80587 106 PRO A O 1
ATOM 1647 N N . ASP A 1 112 ? -7.91024 33.48309 -3.47755 1.000 38.98744 107 ASP A N 1
ATOM 1648 C CA . ASP A 1 112 ? -8.96604 33.60303 -2.47699 1.000 46.76605 107 ASP A CA 1
ATOM 1649 C C . ASP A 1 112 ? -9.84504 32.36007 -2.43971 1.000 46.57368 107 ASP A C 1
ATOM 1650 O O . ASP A 1 112 ? -10.28348 31.93250 -1.36546 1.000 40.35676 107 ASP A O 1
ATOM 1659 N N . LYS A 1 113 ? -10.12305 31.77242 -3.60550 1.000 39.48923 108 LYS A N 1
ATOM 1660 C CA . LYS A 1 113 ? -11.09201 30.68362 -3.67068 1.000 39.82425 108 LYS A CA 1
ATOM 1661 C C . LYS A 1 113 ? -10.73426 29.55124 -2.71837 1.000 39.31400 108 LYS A C 1
ATOM 1662 O O . LYS A 1 113 ? -11.62693 28.87952 -2.19006 1.000 44.78658 108 LYS A O 1
ATOM 1681 N N . LEU A 1 114 ? -9.44053 29.32078 -2.48879 1.000 35.54418 109 LEU A N 1
ATOM 1682 C CA . LEU A 1 114 ? -9.02298 28.19265 -1.66663 1.000 39.36851 109 LEU A CA 1
ATOM 1683 C C . LEU A 1 114 ? -9.31954 28.40691 -0.18921 1.000 39.40231 109 LEU A C 1
ATOM 1684 O O . LEU A 1 114 ? -9.36002 27.43072 0.56722 1.000 42.42690 109 LEU A O 1
ATOM 1700 N N . ASN A 1 115 ? -9.52830 29.65039 0.23869 1.000 41.32519 110 ASN A N 1
ATOM 1701 C CA . ASN A 1 115 ? -9.92222 29.92190 1.61453 1.000 41.81319 110 ASN A CA 1
ATOM 1702 C C . ASN A 1 115 ? -11.40750 29.68792 1.85072 1.000 43.03125 110 ASN A C 1
ATOM 1703 O O . ASN A 1 115 ? -11.89163 29.94250 2.95885 1.000 38.53532 110 ASN A O 1
ATOM 1714 N N . ASP A 1 116 ? -12.13833 29.22037 0.83622 1.000 43.38352 111 ASP A N 1
ATOM 1715 C CA . ASP A 1 116 ? -13.47088 28.67564 1.05411 1.000 41.93140 111 ASP A CA 1
ATOM 1716 C C . ASP A 1 116 ? -13.41839 27.27606 1.64713 1.000 35.65626 111 ASP A C 1
ATOM 1717 O O . ASP A 1 116 ? -14.43627 26.78661 2.14922 1.000 42.01563 111 ASP A O 1
ATOM 1726 N N . LEU A 1 117 ? -12.25726 26.62872 1.59903 1.000 30.02292 112 LEU A N 1
ATOM 1727 C CA . LEU A 1 117 ? -12.10553 25.28596 2.13593 1.000 29.60400 112 LEU A CA 1
ATOM 1728 C C . LEU A 1 117 ? -11.96847 25.32270 3.65271 1.000 37.76940 112 LEU A C 1
ATOM 1729 O O . LEU A 1 117 ? -11.34698 26.22992 4.21328 1.000 33.04882 112 LEU A O 1
ATOM 1745 N N . SER A 1 118 ? -12.55903 24.32448 4.31493 1.000 36.97134 113 SER A N 1
ATOM 1746 C CA . SER A 1 118 ? -12.30185 24.12762 5.73604 1.000 39.72167 113 SER A CA 1
ATOM 1747 C C . SER A 1 118 ? -10.82451 23.87123 5.98463 1.000 42.46715 113 SER A C 1
ATOM 1748 O O . SER A 1 118 ? -10.25545 24.36124 6.96662 1.000 44.65764 113 SER A O 1
ATOM 1756 N N . GLU A 1 119 ? -10.18730 23.10013 5.10120 1.000 35.66249 114 GLU A N 1
ATOM 1757 C CA . GLU A 1 119 ? -8.76765 22.77141 5.18525 1.000 33.62662 114 GLU A CA 1
ATOM 1758 C C . GLU A 1 119 ? -8.07888 23.33556 3.94782 1.000 39.35138 114 GLU A C 1
ATOM 1759 O O . GLU A 1 119 ? -7.79462 22.59828 2.99153 1.000 38.94659 114 GLU A O 1
ATOM 1771 N N . PRO A 1 120 ? -7.79856 24.63399 3.92592 1.000 35.54321 115 PRO A N 1
ATOM 1772 C CA . PRO A 1 120 ? -7.09675 25.22214 2.77762 1.000 36.34525 115 PRO A CA 1
ATOM 1773 C C . PRO A 1 120 ? -5.65781 24.74397 2.72148 1.000 38.17697 115 PRO A C 1
ATOM 1774 O O . PRO A 1 120 ? -5.01559 24.56614 3.76796 1.000 41.31239 115 PRO A O 1
ATOM 1785 N N . PRO A 1 121 ? -5.11477 24.50864 1.52710 1.000 37.31897 116 PRO A N 1
ATOM 1786 C CA . PRO A 1 121 ? -3.67620 24.22701 1.43137 1.000 35.60501 116 PRO A CA 1
ATOM 1787 C C . PRO A 1 121 ? -2.87438 25.41165 1.95000 1.000 36.93167 116 PRO A C 1
ATOM 1788 O O . PRO A 1 121 ? -3.13484 26.56296 1.59412 1.000 40.33583 116 PRO A O 1
ATOM 1799 N N . PHE A 1 122 ? -1.90547 25.12697 2.81243 1.000 38.18844 117 PHE A N 1
ATOM 1800 C CA . PHE A 1 122 ? -1.06142 26.17079 3.37673 1.000 39.25932 117 PHE A CA 1
ATOM 1801 C C . PHE A 1 122 ? 0.20166 26.40453 2.56253 1.000 36.39987 117 PHE A C 1
ATOM 1802 O O . PHE A 1 122 ? 0.97251 27.31550 2.88324 1.000 34.35312 117 PHE A O 1
ATOM 1819 N N . TRP A 1 123 ? 0.41506 25.62067 1.50930 1.000 39.05520 118 TRP A N 1
ATOM 1820 C CA . TRP A 1 123 ? 1.46005 25.89071 0.53589 1.000 36.95785 118 TRP A CA 1
ATOM 1821 C C . TRP A 1 123 ? 1.06117 25.23758 -0.77734 1.000 34.83187 118 TRP A C 1
ATOM 1822 O O . TRP A 1 123 ? 0.28876 24.27547 -0.80450 1.000 28.35634 118 TRP A O 1
ATOM 1843 N N . LEU A 1 124 ? 1.59866 25.77275 -1.87001 1.000 37.90088 119 LEU A N 1
ATOM 1844 C CA . LEU A 1 124 ? 1.35480 25.22878 -3.19817 1.000 35.34289 119 LEU A CA 1
ATOM 1845 C C . LEU A 1 124 ? 2.63333 25.32056 -4.01502 1.000 36.98781 119 LEU A C 1
ATOM 1846 O O . LEU A 1 124 ? 3.29433 26.36269 -4.01635 1.000 39.16465 119 LEU A O 1
ATOM 1862 N N . PHE A 1 125 ? 2.98304 24.23053 -4.69497 1.000 36.06239 120 PHE A N 1
ATOM 1863 C CA . PHE A 1 125 ? 4.03974 24.24436 -5.69871 1.000 34.63132 120 PHE A CA 1
ATOM 1864 C C . PHE A 1 125 ? 3.40719 24.53916 -7.05252 1.000 40.97411 120 PHE A C 1
ATOM 1865 O O . PHE A 1 125 ? 2.39392 23.93040 -7.41097 1.000 36.04820 120 PHE A O 1
ATOM 1882 N N . ALA A 1 126 ? 3.99603 25.46947 -7.80118 1.000 40.33253 121 ALA A N 1
ATOM 1883 C CA . ALA A 1 126 ? 3.40584 25.92433 -9.05180 1.000 36.05888 121 ALA A CA 1
ATOM 1884 C C . ALA A 1 126 ? 4.44782 25.98656 -10.15652 1.000 38.31501 121 ALA A C 1
ATOM 1885 O O . ALA A 1 126 ? 5.59486 26.37936 -9.92586 1.000 36.73127 121 ALA A O 1
ATOM 1892 N N . GLN A 1 127 ? 4.02937 25.60005 -11.36018 1.000 34.98827 122 GLN A N 1
ATOM 1893 C CA . GLN A 1 127 ? 4.85008 25.71100 -12.56340 1.000 36.00279 122 GLN A CA 1
ATOM 1894 C C . GLN A 1 127 ? 3.94943 26.22674 -13.67718 1.000 35.90856 122 GLN A C 1
ATOM 1895 O O . GLN A 1 127 ? 3.01224 25.53459 -14.08710 1.000 37.92789 122 GLN A O 1
ATOM 1909 N N . GLY A 1 128 ? 4.21513 27.44550 -14.15167 1.000 38.68615 123 GLY A N 1
ATOM 1910 C CA . GLY A 1 128 ? 3.45080 28.04429 -15.22714 1.000 33.34094 123 GLY A CA 1
ATOM 1911 C C . GLY A 1 128 ? 2.77903 29.33614 -14.78148 1.000 38.36117 123 GLY A C 1
ATOM 1912 O O . GLY A 1 128 ? 3.35285 30.12197 -14.01960 1.000 40.53051 123 GLY A O 1
ATOM 1916 N N . ASN A 1 129 ? 1.55100 29.53768 -15.25531 1.000 37.90831 124 ASN A N 1
ATOM 1917 C CA . ASN A 1 129 ? 0.84412 30.81047 -15.11165 1.000 42.06123 124 ASN A CA 1
ATOM 1918 C C . ASN A 1 129 ? -0.02762 30.76770 -13.86231 1.000 44.06936 124 ASN A C 1
ATOM 1919 O O . ASN A 1 129 ? -1.13060 30.21626 -13.87397 1.000 36.56137 124 ASN A O 1
ATOM 1930 N N . VAL A 1 130 ? 0.46009 31.38791 -12.78639 1.000 44.15730 125 VAL A N 1
ATOM 1931 C CA . VAL A 1 130 ? -0.25104 31.34506 -11.51343 1.000 44.36479 125 VAL A CA 1
ATOM 1932 C C . VAL A 1 130 ? -1.49050 32.22417 -11.55523 1.000 42.28117 125 VAL A C 1
ATOM 1933 O O . VAL A 1 130 ? -2.44869 31.99228 -10.80884 1.000 46.26147 125 VAL A O 1
ATOM 1946 N N . SER A 1 131 ? -1.50184 33.24195 -12.41581 1.000 46.67459 126 SER A N 1
ATOM 1947 C CA . SER A 1 131 ? -2.62075 34.17391 -12.43519 1.000 44.60866 126 SER A CA 1
ATOM 1948 C C . SER A 1 131 ? -3.93523 33.50664 -12.81254 1.000 48.87754 126 SER A C 1
ATOM 1949 O O . SER A 1 131 ? -4.99400 34.11128 -12.61166 1.000 53.01808 126 SER A O 1
ATOM 1957 N N . LEU A 1 132 ? -3.89800 32.28377 -13.34738 1.000 44.70698 127 LEU A N 1
ATOM 1958 C CA . LEU A 1 132 ? -5.13296 31.60371 -13.71941 1.000 38.53400 127 LEU A CA 1
ATOM 1959 C C . LEU A 1 132 ? -5.97964 31.25161 -12.50168 1.000 44.47914 127 LEU A C 1
ATOM 1960 O O . LEU A 1 132 ? -7.20769 31.16413 -12.60978 1.000 42.39480 127 LEU A O 1
ATOM 1976 N N . LEU A 1 133 ? -5.34887 31.03100 -11.34517 1.000 47.01420 128 LEU A N 1
ATOM 1977 C CA . LEU A 1 133 ? -6.08974 30.64901 -10.14808 1.000 50.94316 128 LEU A CA 1
ATOM 1978 C C . LEU A 1 133 ? -7.03248 31.75639 -9.70072 1.000 48.97669 128 LEU A C 1
ATOM 1979 O O . LEU A 1 133 ? -8.03843 31.47672 -9.03348 1.000 53.98517 128 LEU A O 1
ATOM 1995 N N . ASP A 1 134 ? -6.73888 33.00067 -10.09326 1.000 51.24269 129 ASP A N 1
ATOM 1996 C CA . ASP A 1 134 ? -7.51576 34.17167 -9.69933 1.000 54.61024 129 ASP A CA 1
ATOM 1997 C C . ASP A 1 134 ? -8.61401 34.52148 -10.69536 1.000 56.37196 129 ASP A C 1
ATOM 1998 O O . ASP A 1 134 ? -9.37088 35.46179 -10.44665 1.000 54.11171 129 ASP A O 1
ATOM 2007 N N . LYS A 1 135 ? -8.76102 33.76202 -11.76709 1.000 58.38362 130 LYS A N 1
ATOM 2008 C CA . LYS A 1 135 ? -9.69094 34.05353 -12.84375 1.000 53.25098 130 LYS A CA 1
ATOM 2009 C C . LYS A 1 135 ? -10.69536 32.91415 -12.96829 1.000 51.80755 130 LYS A C 1
ATOM 2010 O O . LYS A 1 135 ? -10.62541 31.90929 -12.25337 1.000 50.51499 130 LYS A O 1
ATOM 2029 N N . LYS A 1 136 ? -11.64663 33.08773 -13.88121 1.000 47.89682 131 LYS A N 1
ATOM 2030 C CA . LYS A 1 136 ? -12.71008 32.10726 -14.03331 1.000 50.89064 131 LYS A CA 1
ATOM 2031 C C . LYS A 1 136 ? -12.13264 30.75603 -14.43455 1.000 47.62239 131 LYS A C 1
ATOM 2032 O O . LYS A 1 136 ? -11.26073 30.66379 -15.30336 1.000 43.97248 131 LYS A O 1
ATOM 2051 N N . CYS A 1 137 ? -12.62458 29.70299 -13.78545 1.000 42.45359 132 CYS A N 1
ATOM 2052 C CA . CYS A 1 137 ? -12.16445 28.34455 -14.02639 1.000 41.01945 132 CYS A CA 1
ATOM 2053 C C . CYS A 1 137 ? -13.36893 27.42101 -14.09906 1.000 46.66191 132 CYS A C 1
ATOM 2054 O O . CYS A 1 137 ? -14.34720 27.60760 -13.36978 1.000 35.63379 132 CYS A O 1
ATOM 2062 N N . VAL A 1 138 ? -13.29499 26.43015 -14.98253 1.000 38.63044 133 VAL A N 1
ATOM 2063 C CA . VAL A 1 138 ? -14.32710 25.41027 -15.11476 1.000 35.78138 133 VAL A CA 1
ATOM 2064 C C . VAL A 1 138 ? -13.65968 24.05552 -14.93455 1.000 39.67046 133 VAL A C 1
ATOM 2065 O O . VAL A 1 138 ? -12.77016 23.68507 -15.71087 1.000 37.99604 133 VAL A O 1
ATOM 2078 N N . GLY A 1 139 ? -14.08359 23.32012 -13.91133 1.000 39.45396 134 GLY A N 1
ATOM 2079 C CA . GLY A 1 139 ? -13.55664 21.98550 -13.69608 1.000 38.47451 134 GLY A CA 1
ATOM 2080 C C . GLY A 1 139 ? -14.22787 20.96399 -14.60056 1.000 38.19293 134 GLY A C 1
ATOM 2081 O O . GLY A 1 139 ? -15.44658 20.95024 -14.76614 1.000 43.64484 134 GLY A O 1
ATOM 2085 N N . VAL A 1 140 ? -13.40599 20.09895 -15.18889 1.000 36.44849 135 VAL A N 1
ATOM 2086 C CA . VAL A 1 140 ? -13.87008 19.01484 -16.04423 1.000 38.17184 135 VAL A CA 1
ATOM 2087 C C . VAL A 1 140 ? -13.15615 17.75666 -15.57485 1.000 36.92695 135 VAL A C 1
ATOM 2088 O O . VAL A 1 140 ? -11.93344 17.63875 -15.72466 1.000 37.93530 135 VAL A O 1
ATOM 2101 N N . VAL A 1 141 ? -13.91501 16.81575 -15.01118 1.000 39.08264 136 VAL A N 1
ATOM 2102 C CA . VAL A 1 141 ? -13.34905 15.67251 -14.30686 1.000 39.68187 136 VAL A CA 1
ATOM 2103 C C . VAL A 1 141 ? -14.26201 14.47247 -14.50267 1.000 31.67246 136 VAL A C 1
ATOM 2104 O O . VAL A 1 141 ? -15.44272 14.60983 -14.82818 1.000 33.49649 136 VAL A O 1
ATOM 2117 N N . GLY A 1 142 ? -13.71054 13.28382 -14.29405 1.000 37.74448 137 GLY A N 1
ATOM 2118 C CA . GLY A 1 142 ? -14.51562 12.08872 -14.43554 1.000 41.61328 137 GLY A CA 1
ATOM 2119 C C . GLY A 1 142 ? -13.70071 10.83129 -14.23824 1.000 40.66320 137 GLY A C 1
ATOM 2120 O O . GLY A 1 142 ? -12.52786 10.87094 -13.85903 1.000 39.68078 137 GLY A O 1
ATOM 2124 N N . THR A 1 143 ? -14.35561 9.70757 -14.52078 1.000 39.39471 138 THR A N 1
ATOM 2125 C CA . THR A 1 143 ? -13.76463 8.39864 -14.28762 1.000 39.00130 138 THR A CA 1
ATOM 2126 C C . THR A 1 143 ? -12.41947 8.27721 -14.99306 1.000 45.70451 138 THR A C 1
ATOM 2127 O O . THR A 1 143 ? -12.16008 8.93062 -16.00583 1.000 47.81851 138 THR A O 1
ATOM 2138 N N . ARG A 1 144 ? -11.54846 7.43948 -14.43713 1.000 44.61659 139 ARG A N 1
ATOM 2139 C CA . ARG A 1 144 ? -10.29862 7.11707 -15.10627 1.000 50.80304 139 ARG A CA 1
ATOM 2140 C C . ARG A 1 144 ? -10.48573 6.11379 -16.23563 1.000 50.82156 139 ARG A C 1
ATOM 2141 O O . ARG A 1 144 ? -9.50496 5.78159 -16.92183 1.000 49.53960 139 ARG A O 1
ATOM 2162 N N . ASN A 1 145 ? -11.70380 5.62896 -16.44682 1.000 46.35938 140 ASN A N 1
ATOM 2163 C CA . ASN A 1 145 ? -11.94696 4.54187 -17.38876 1.000 60.70025 140 ASN A CA 1
ATOM 2164 C C . ASN A 1 145 ? -13.23463 4.82756 -18.14175 1.000 50.87055 140 ASN A C 1
ATOM 2165 O O . ASN A 1 145 ? -14.22166 4.07785 -18.04344 1.000 44.18836 140 ASN A O 1
ATOM 2176 N N . PRO A 1 146 ? -13.23031 5.90064 -18.95071 1.000 47.87474 141 PRO A N 1
ATOM 2177 C CA . PRO A 1 146 ? -14.45125 6.37210 -19.61457 1.000 47.29846 141 PRO A CA 1
ATOM 2178 C C . PRO A 1 146 ? -14.83524 5.50828 -20.80725 1.000 33.43400 141 PRO A C 1
ATOM 2179 O O . PRO A 1 146 ? -14.03861 4.73965 -21.34977 1.000 44.29364 141 PRO A O 1
ATOM 2190 N N . THR A 1 147 ? -16.11098 5.60468 -21.16339 1.000 41.63694 142 THR A N 1
ATOM 2191 C CA . THR A 1 147 ? -16.59739 5.05627 -22.41477 1.000 41.21821 142 THR A CA 1
ATOM 2192 C C . THR A 1 147 ? -16.19442 5.98113 -23.55788 1.000 43.76718 142 THR A C 1
ATOM 2193 O O . THR A 1 147 ? -15.67381 7.08125 -23.34923 1.000 40.39999 142 THR A O 1
ATOM 2204 N N . ALA A 1 148 ? -16.44485 5.52443 -24.78508 1.000 40.89327 143 ALA A N 1
ATOM 2205 C CA . ALA A 1 148 ? -16.17164 6.36405 -25.94455 1.000 40.58087 143 ALA A CA 1
ATOM 2206 C C . ALA A 1 148 ? -16.96032 7.66441 -25.87420 1.000 39.25123 143 ALA A C 1
ATOM 2207 O O . ALA A 1 148 ? -16.44399 8.73227 -26.22256 1.000 43.61419 143 ALA A O 1
ATOM 2214 N N . LEU A 1 149 ? -18.21348 7.59570 -25.41859 1.000 34.34861 144 LEU A N 1
ATOM 2215 C CA . LEU A 1 149 ? -19.05108 8.78978 -25.38158 1.000 38.33243 144 LEU A CA 1
ATOM 2216 C C . LEU A 1 149 ? -18.57956 9.76435 -24.31200 1.000 42.16007 144 LEU A C 1
ATOM 2217 O O . LEU A 1 149 ? -18.64966 10.98381 -24.50357 1.000 40.98094 144 LEU A O 1
ATOM 2233 N N . GLY A 1 150 ? -18.11410 9.25270 -23.17317 1.000 42.86813 145 GLY A N 1
ATOM 2234 C CA . GLY A 1 150 ? -17.55264 10.13721 -22.16825 1.000 41.33169 145 GLY A CA 1
ATOM 2235 C C . GLY A 1 150 ? -16.38136 10.93475 -22.70564 1.000 34.86113 145 GLY A C 1
ATOM 2236 O O . GLY A 1 150 ? -16.25688 12.13360 -22.44217 1.000 33.49378 145 GLY A O 1
ATOM 2240 N N . ILE A 1 151 ? -15.51681 10.28359 -23.48511 1.000 42.45779 146 ILE A N 1
ATOM 2241 C CA . ILE A 1 151 ? -14.36991 10.97717 -24.06017 1.000 41.19819 146 ILE A CA 1
ATOM 2242 C C . ILE A 1 151 ? -14.83292 12.08763 -24.99216 1.000 40.42046 146 ILE A C 1
ATOM 2243 O O . ILE A 1 151 ? -14.25279 13.18036 -25.01313 1.000 35.31374 146 ILE A O 1
ATOM 2259 N N . TYR A 1 152 ? -15.87571 11.83288 -25.78485 1.000 43.88598 147 TYR A N 1
ATOM 2260 C CA . TYR A 1 152 ? -16.35112 12.87847 -26.68209 1.000 39.32542 147 TYR A CA 1
ATOM 2261 C C . TYR A 1 152 ? -16.97450 14.02511 -25.89991 1.000 38.27182 147 TYR A C 1
ATOM 2262 O O . TYR A 1 152 ? -16.67293 15.19820 -26.14978 1.000 39.10594 147 TYR A O 1
ATOM 2280 N N . LEU A 1 153 ? -17.87648 13.70230 -24.96833 1.000 42.91569 148 LEU A N 1
ATOM 2281 C CA . LEU A 1 153 ? -18.55718 14.74070 -24.20368 1.000 39.58572 148 LEU A CA 1
ATOM 2282 C C . LEU A 1 153 ? -17.55576 15.67008 -23.53364 1.000 34.02388 148 LEU A C 1
ATOM 2283 O O . LEU A 1 153 ? -17.76882 16.88604 -23.47163 1.000 42.07261 148 LEU A O 1
ATOM 2299 N N . THR A 1 154 ? -16.45231 15.11463 -23.02864 1.000 35.52421 149 THR A N 1
ATOM 2300 C CA . THR A 1 154 ? -15.40619 15.94413 -22.44113 1.000 39.50160 149 THR A CA 1
ATOM 2301 C C . THR A 1 154 ? -14.94951 17.01638 -23.42268 1.000 41.88894 149 THR A C 1
ATOM 2302 O O . THR A 1 154 ? -14.90572 18.20627 -23.09023 1.000 38.25789 149 THR A O 1
ATOM 2313 N N . GLN A 1 155 ? -14.60415 16.60682 -24.64526 1.000 35.76142 150 GLN A N 1
ATOM 2314 C CA . GLN A 1 155 ? -14.15779 17.56827 -25.64685 1.000 38.91768 150 GLN A CA 1
ATOM 2315 C C . GLN A 1 155 ? -15.27481 18.53647 -26.01321 1.000 35.84342 150 GLN A C 1
ATOM 2316 O O . GLN A 1 155 ? -15.04936 19.74810 -26.11225 1.000 36.89494 150 GLN A O 1
ATOM 2330 N N . ALA A 1 156 ? -16.48968 18.02021 -26.21587 1.000 39.05624 151 ALA A N 1
ATOM 2331 C CA . ALA A 1 156 ? -17.60427 18.88161 -26.59671 1.000 39.90925 151 ALA A CA 1
ATOM 2332 C C . ALA A 1 156 ? -17.88540 19.92494 -25.52464 1.000 39.65945 151 ALA A C 1
ATOM 2333 O O . ALA A 1 156 ? -18.15033 21.09205 -25.83620 1.000 44.21661 151 ALA A O 1
ATOM 2340 N N . VAL A 1 157 ? -17.83652 19.52258 -24.25426 1.000 44.91666 152 VAL A N 1
ATOM 2341 C CA . VAL A 1 157 ? -18.07207 20.46706 -23.16648 1.000 39.90853 152 VAL A CA 1
ATOM 2342 C C . VAL A 1 157 ? -17.05246 21.59709 -23.22121 1.000 32.21290 152 VAL A C 1
ATOM 2343 O O . VAL A 1 157 ? -17.40219 22.78135 -23.15226 1.000 40.85997 152 VAL A O 1
ATOM 2356 N N . ILE A 1 158 ? -15.77120 21.24344 -23.33516 1.000 33.90708 153 ILE A N 1
ATOM 2357 C CA . ILE A 1 158 ? -14.71249 22.24301 -23.25741 1.000 36.94283 153 ILE A CA 1
ATOM 2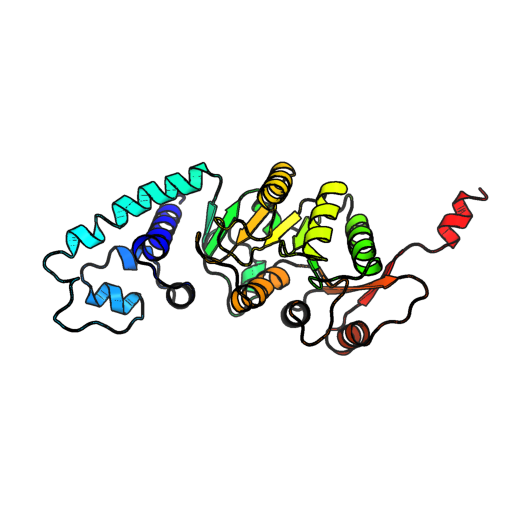358 C C . ILE A 1 158 ? -14.73451 23.15508 -24.47511 1.000 41.38345 153 ILE A C 1
ATOM 2359 O O . ILE A 1 158 ? -14.34207 24.32480 -24.38745 1.000 34.58216 153 ILE A O 1
ATOM 2375 N N . SER A 1 159 ? -15.18784 22.65018 -25.62474 1.000 37.08092 154 SER A N 1
ATOM 2376 C CA . SER A 1 159 ? -15.27279 23.49685 -26.80929 1.000 35.08412 154 SER A CA 1
ATOM 2377 C C . SER A 1 159 ? -16.24933 24.64669 -26.60109 1.000 37.51612 154 SER A C 1
ATOM 2378 O O . SER A 1 159 ? -16.12394 25.69296 -27.24780 1.000 43.59451 154 SER A O 1
ATOM 2386 N N . GLN A 1 160 ? -17.22304 24.47619 -25.70371 1.000 41.05710 155 GLN A N 1
ATOM 2387 C CA . GLN A 1 160 ? -18.18480 25.53921 -25.44282 1.000 42.66893 155 GLN A CA 1
ATOM 2388 C C . GLN A 1 160 ? -17.52899 26.77211 -24.83650 1.000 48.38657 155 GLN A C 1
ATOM 2389 O O . GLN A 1 160 ? -18.08776 27.87039 -24.93424 1.000 49.37069 155 GLN A O 1
ATOM 2403 N N . PHE A 1 161 ? -16.36435 26.61784 -24.20999 1.000 41.96589 156 PHE A N 1
ATOM 2404 C CA . PHE A 1 161 ? -15.69297 27.71104 -23.52224 1.000 46.96347 156 PHE A CA 1
ATOM 2405 C C . PHE A 1 161 ? -14.63945 28.38974 -24.38674 1.000 47.08666 156 PHE A C 1
ATOM 2406 O O . PHE A 1 161 ? -13.84370 29.18121 -23.87080 1.000 51.29477 156 PHE A O 1
ATOM 2423 N N . ILE A 1 162 ? -14.61933 28.10332 -25.68972 1.000 47.51577 157 ILE A N 1
ATOM 2424 C CA . ILE A 1 162 ? -13.67737 28.76926 -26.57676 1.000 45.21918 157 ILE A CA 1
ATOM 2425 C C . ILE A 1 162 ? -13.98565 30.25862 -26.61327 1.000 41.78203 157 ILE A C 1
ATOM 2426 O O . ILE A 1 162 ? -15.14675 30.67480 -26.71948 1.000 46.18938 157 ILE A O 1
ATOM 2442 N N . ASP A 1 163 ? -12.93474 31.07141 -26.52508 1.000 50.11490 158 ASP A N 1
ATOM 2443 C CA . ASP A 1 163 ? -13.03678 32.52881 -26.53179 1.000 54.34445 158 ASP A CA 1
ATOM 2444 C C . ASP A 1 163 ? -13.83090 33.06336 -25.34325 1.000 52.37964 158 ASP A C 1
ATOM 2445 O O . ASP A 1 163 ? -14.28510 34.21250 -25.36223 1.000 54.29577 158 ASP A O 1
ATOM 2454 N N . SER A 1 164 ? -14.02188 32.24670 -24.31272 1.000 53.92620 159 SER A N 1
ATOM 2455 C CA . SER A 1 164 ? -14.44862 32.73968 -23.01404 1.000 51.64982 159 SER A CA 1
ATOM 2456 C C . SER A 1 164 ? -13.21716 33.17651 -22.22387 1.000 50.17484 159 SER A C 1
ATOM 2457 O O . SER A 1 164 ? -12.07613 32.97821 -22.64695 1.000 56.04231 159 SER A O 1
ATOM 2465 N N . ASP A 1 165 ? -13.44945 33.78769 -21.06641 1.000 48.99626 160 ASP A N 1
ATOM 2466 C CA . ASP A 1 165 ? -12.35464 34.14389 -20.17402 1.000 54.25592 160 ASP A CA 1
ATOM 2467 C C . ASP A 1 165 ? -11.99911 33.01293 -19.21606 1.000 54.48969 160 ASP A C 1
ATOM 2468 O O . ASP A 1 165 ? -11.22178 33.22843 -18.28017 1.000 59.93157 160 ASP A O 1
ATOM 2477 N N . TYR A 1 166 ? -12.53447 31.81599 -19.43954 1.000 47.81791 161 TYR A N 1
ATOM 2478 C CA . TYR A 1 166 ? -12.31698 30.68731 -18.54904 1.000 49.27848 161 TYR A CA 1
ATOM 2479 C C . TYR A 1 166 ? -11.04790 29.92781 -18.91713 1.000 45.67196 161 TYR A C 1
ATOM 2480 O O . TYR A 1 166 ? -10.63149 29.89298 -20.07816 1.000 46.08388 161 TYR A O 1
ATOM 2498 N N . SER A 1 167 ? -10.43813 29.31813 -17.90679 1.000 41.94210 162 SER A N 1
ATOM 2499 C CA . SER A 1 167 ? -9.47383 28.24239 -18.07607 1.000 37.77533 162 SER A CA 1
ATOM 2500 C C . SER A 1 167 ? -10.09592 26.95733 -17.54172 1.000 37.47801 162 SER A C 1
ATOM 2501 O O . SER A 1 167 ? -11.12220 26.97862 -16.85728 1.000 40.10204 162 SER A O 1
ATOM 2509 N N . THR A 1 168 ? -9.47970 25.82728 -17.86776 1.000 38.08942 163 THR A N 1
ATOM 2510 C CA . THR A 1 168 ? -9.96109 24.53689 -17.39809 1.000 33.01911 163 THR A CA 1
ATOM 2511 C C . THR A 1 168 ? -9.09817 24.04057 -16.24486 1.000 40.43681 163 THR A C 1
ATOM 2512 O O . THR A 1 168 ? -7.91309 24.36888 -16.14422 1.000 37.96513 163 THR A O 1
ATOM 2523 N N . VAL A 1 169 ? -9.70966 23.24320 -15.37155 1.000 38.35674 164 VAL A N 1
ATOM 2524 C CA . VAL A 1 169 ? -9.02378 22.62588 -14.24340 1.000 37.64107 164 VAL A CA 1
ATOM 2525 C C . VAL A 1 169 ? -9.33733 21.13687 -14.25616 1.000 36.26615 164 VAL A C 1
ATOM 2526 O O . VAL A 1 169 ? -10.50695 20.74615 -14.34286 1.000 39.76690 164 VAL A O 1
ATOM 2539 N N . SER A 1 170 ? -8.29598 20.31040 -14.18624 1.000 33.79105 165 SER A N 1
ATOM 2540 C CA . SER A 1 170 ? -8.46088 18.87015 -14.05365 1.000 37.87663 165 SER A CA 1
ATOM 2541 C C . SER A 1 170 ? -7.24362 18.31267 -13.32370 1.000 40.12970 165 SER A C 1
ATOM 2542 O O . SER A 1 170 ? -6.31479 19.04521 -12.97452 1.000 39.79317 165 SER A O 1
ATOM 2550 N N . GLY A 1 171 ? -7.26551 17.00697 -13.07308 1.000 43.20310 166 GLY A N 1
ATOM 2551 C CA . GLY A 1 171 ? -6.31935 16.37071 -12.18177 1.000 45.10103 166 GLY A CA 1
ATOM 2552 C C . GLY A 1 171 ? -5.18974 15.60732 -12.83619 1.000 49.59460 166 GLY A C 1
ATOM 2553 O O . GLY A 1 171 ? -4.46779 14.88827 -12.13483 1.000 48.06521 166 GLY A O 1
ATOM 2557 N N . LEU A 1 172 ? -4.99910 15.74598 -14.14259 1.000 48.48631 167 LEU A N 1
ATOM 2558 C CA . LEU A 1 172 ? -3.95977 15.02772 -14.87877 1.000 46.46080 167 LEU A CA 1
ATOM 2559 C C . LEU A 1 172 ? -3.90611 13.56209 -14.44837 1.000 51.24339 167 LEU A C 1
ATOM 2560 O O . LEU A 1 172 ? -2.91286 13.06842 -13.91111 1.000 64.10581 167 LEU A O 1
ATOM 2576 N N . ALA A 1 173 ? -5.01943 12.87429 -14.68717 1.000 50.61750 168 ALA A N 1
ATOM 2577 C CA . ALA A 1 173 ? -5.13868 11.44749 -14.43955 1.000 48.42914 168 ALA A CA 1
ATOM 2578 C C . ALA A 1 173 ? -5.67330 10.77798 -15.69599 1.000 48.93217 168 ALA A C 1
ATOM 2579 O O . ALA A 1 173 ? -6.23624 11.43137 -16.57729 1.000 48.57567 168 ALA A O 1
ATOM 2586 N N . TYR A 1 174 ? -5.49083 9.46119 -15.77031 1.000 48.63035 169 TYR A N 1
ATOM 2587 C CA . TYR A 1 174 ? -5.98864 8.71007 -16.91311 1.000 51.63912 169 TYR A CA 1
ATOM 2588 C C . TYR A 1 174 ? -7.48066 8.95666 -17.09060 1.000 48.34108 169 TYR A C 1
ATOM 2589 O O . TYR A 1 174 ? -8.21197 9.17946 -16.12273 1.000 46.55862 169 TYR A O 1
ATOM 2607 N N . GLY A 1 175 ? -7.92693 8.94127 -18.33992 1.000 52.12425 170 GLY A N 1
ATOM 2608 C CA . GLY A 1 175 ? -9.35139 8.97985 -18.63302 1.000 46.68602 170 GLY A CA 1
ATOM 2609 C C . GLY A 1 175 ? -9.84848 10.38951 -18.88744 1.000 45.74769 170 GLY A C 1
ATOM 2610 O O . GLY A 1 175 ? -9.23602 11.14303 -19.64443 1.000 45.63519 170 GLY A O 1
ATOM 2614 N N . ILE A 1 176 ? -10.97126 10.73950 -18.25281 1.000 42.94921 171 ILE A N 1
ATOM 2615 C CA . ILE A 1 176 ? -11.61951 12.02185 -18.51943 1.000 42.41101 171 ILE A CA 1
ATOM 2616 C C . ILE A 1 176 ? -10.64219 13.17059 -18.31659 1.000 48.14686 171 ILE A C 1
ATOM 2617 O O . ILE A 1 176 ? -10.57786 14.10341 -19.12709 1.000 45.12167 171 ILE A O 1
ATOM 2633 N N . ASP A 1 177 ? -9.87259 13.12704 -17.22747 1.000 39.32237 172 ASP A N 1
ATOM 2634 C CA . ASP A 1 177 ? -8.97985 14.23591 -16.90661 1.000 41.29558 172 ASP A CA 1
ATOM 2635 C C . ASP A 1 177 ? -7.97501 14.47579 -18.02673 1.000 36.11597 172 ASP A C 1
ATOM 2636 O O . ASP A 1 177 ? -7.74093 15.62038 -18.43177 1.000 41.56238 172 ASP A O 1
ATOM 2645 N N . GLN A 1 178 ? -7.36675 13.40485 -18.54084 1.000 42.39063 173 GLN A N 1
ATOM 2646 C CA . GLN A 1 178 ? -6.40568 13.56294 -19.62763 1.000 48.82158 173 GLN A CA 1
ATOM 2647 C C . GLN A 1 178 ? -7.08949 14.04809 -20.89976 1.000 42.70394 173 GLN A C 1
ATOM 2648 O O . GLN A 1 178 ? -6.51995 14.84889 -21.65011 1.000 43.68579 173 GLN A O 1
ATOM 2662 N N . SER A 1 179 ? -8.30999 13.57405 -21.16126 1.000 45.70469 174 SER A N 1
ATOM 2663 C CA . SER A 1 179 ? -9.05927 14.07027 -22.31017 1.000 44.84818 174 SER A CA 1
ATOM 2664 C C . SER A 1 179 ? -9.45815 15.52771 -22.12387 1.000 45.65857 174 SER A C 1
ATOM 2665 O O . SER A 1 179 ? -9.59786 16.26262 -23.10871 1.000 39.25064 174 SER A O 1
ATOM 2673 N N . ALA A 1 180 ? -9.64793 15.96035 -20.87558 1.000 36.68815 175 ALA A N 1
ATOM 2674 C CA . ALA A 1 180 ? -9.95686 17.36156 -20.61405 1.000 37.79454 175 ALA A CA 1
ATOM 2675 C C . ALA A 1 180 ? -8.76358 18.24935 -20.94109 1.000 40.01724 175 ALA A C 1
ATOM 2676 O O . ALA A 1 180 ? -8.90752 19.28425 -21.60201 1.000 37.09094 175 ALA A O 1
ATOM 2683 N N . HIS A 1 181 ? -7.57281 17.85904 -20.48299 1.000 41.53156 176 HIS A N 1
ATOM 2684 C CA . HIS A 1 181 ? -6.37310 18.62979 -20.78925 1.000 37.62462 176 HIS A CA 1
ATOM 2685 C C . HIS A 1 181 ? -6.07849 18.60819 -22.28374 1.000 39.15439 176 HIS A C 1
ATOM 2686 O O . HIS A 1 181 ? -5.78015 19.64781 -22.88337 1.000 35.27085 176 HIS A O 1
ATOM 2699 N N . GLU A 1 182 ? -6.15094 17.42495 -22.89994 1.000 42.62801 177 GLU A N 1
ATOM 2700 C CA . GLU A 1 182 ? -5.92232 17.31777 -24.33715 1.000 36.63828 177 GLU A CA 1
ATOM 2701 C C . GLU A 1 182 ? -6.88877 18.20377 -25.11379 1.000 35.50951 177 GLU A C 1
ATOM 2702 O O . GLU A 1 182 ? -6.50509 18.83505 -26.10500 1.000 41.90351 177 GLU A O 1
ATOM 2714 N N . ALA A 1 183 ? -8.14659 18.26981 -24.67466 1.000 40.71686 178 ALA A N 1
ATOM 2715 C CA . ALA A 1 183 ? -9.12498 19.10953 -25.35805 1.000 35.60229 178 ALA A CA 1
ATOM 2716 C C . ALA A 1 183 ? -8.79904 20.58665 -25.17649 1.000 42.44875 178 ALA A C 1
ATOM 2717 O O . ALA A 1 183 ? -8.82367 21.35957 -26.14060 1.000 31.73827 178 ALA A O 1
ATOM 2724 N N . SER A 1 184 ? -8.49427 20.99883 -23.94298 1.000 39.82816 179 SER A N 1
ATOM 2725 C CA . SER A 1 184 ? -8.14698 22.39440 -23.69338 1.000 37.10885 179 SER A CA 1
ATOM 2726 C C . SER A 1 184 ? -6.97284 22.82600 -24.56133 1.000 32.83441 179 SER A C 1
ATOM 2727 O O . SER A 1 184 ? -6.99803 23.89911 -25.17522 1.000 35.23153 179 SER A O 1
ATOM 2735 N N . LEU A 1 185 ? -5.92625 22.00030 -24.61602 1.000 32.69510 180 LEU A N 1
ATOM 2736 C CA . LEU A 1 185 ? -4.78329 22.30658 -25.46834 1.000 32.27058 180 LEU A CA 1
ATOM 2737 C C . LEU A 1 185 ? -5.21322 22.44261 -26.92365 1.000 36.14335 180 LEU A C 1
ATOM 2738 O O . LEU A 1 185 ? -4.81073 23.38278 -27.61849 1.000 35.94540 180 LEU A O 1
ATOM 2754 N N . LEU A 1 186 ? -6.04300 21.51040 -27.39967 1.000 33.73627 181 LEU A N 1
ATOM 2755 C CA . LEU A 1 186 ? -6.46440 21.53216 -28.79742 1.000 38.93383 181 LEU A CA 1
ATOM 2756 C C . LEU A 1 186 ? -7.19651 22.82382 -29.13683 1.000 40.66546 181 LEU A C 1
ATOM 2757 O O . LEU A 1 186 ? -6.97273 23.41000 -30.20225 1.000 35.38982 181 LEU A O 1
ATOM 2773 N N . PHE A 1 187 ? -8.07506 23.28236 -28.24798 1.000 35.94036 182 PHE A N 1
ATOM 2774 C CA . PHE A 1 187 ? -8.85249 24.49252 -28.47578 1.000 38.48196 182 PHE A CA 1
ATOM 2775 C C . PHE A 1 187 ? -8.17017 25.74344 -27.93329 1.000 35.78200 182 PHE A C 1
ATOM 2776 O O . PHE A 1 187 ? -8.77728 26.81938 -27.94146 1.000 42.54428 182 PHE A O 1
ATOM 2793 N N . LYS A 1 188 ? -6.93033 25.62437 -27.45989 1.000 38.07688 183 LYS A N 1
ATOM 2794 C CA . LYS A 1 188 ? -6.14785 26.76479 -26.98423 1.000 43.68359 183 LYS A CA 1
ATOM 2795 C C . LYS A 1 188 ? -6.78825 27.43868 -25.77569 1.000 41.73689 183 LYS A C 1
ATOM 2796 O O . LYS A 1 188 ? -6.70093 28.65910 -25.61215 1.000 42.67701 183 LYS A O 1
ATOM 2815 N N . ILE A 1 189 ? -7.43760 26.65844 -24.91885 1.000 40.80115 184 ILE A N 1
ATOM 2816 C CA . ILE A 1 189 ? -7.92161 27.13614 -23.63285 1.000 39.61812 184 ILE A CA 1
ATOM 2817 C C . ILE A 1 189 ? -6.85326 26.81034 -22.59039 1.000 36.22454 184 ILE A C 1
ATOM 2818 O O . ILE A 1 189 ? -6.46365 25.63614 -22.47948 1.000 35.76382 184 ILE A O 1
ATOM 2834 N N . PRO A 1 190 ? -6.34815 27.78632 -21.83862 1.000 34.16198 185 PRO A N 1
ATOM 2835 C CA . PRO A 1 190 ? -5.38010 27.46252 -20.78175 1.000 39.01853 185 PRO A CA 1
ATOM 2836 C C . PRO A 1 190 ? -5.97771 26.46286 -19.80256 1.000 32.46024 185 PRO A C 1
ATOM 2837 O O . PRO A 1 190 ? -7.16419 26.52413 -19.47530 1.000 36.01212 185 PRO A O 1
ATOM 2848 N N . THR A 1 191 ? -5.14919 25.52632 -19.34459 1.000 34.67163 186 THR A N 1
ATOM 2849 C CA . THR A 1 191 ? -5.61109 24.44363 -18.48827 1.000 39.76445 186 THR A CA 1
ATOM 2850 C C . THR A 1 191 ? -4.71227 24.31099 -17.26665 1.000 37.19517 186 THR A C 1
ATOM 2851 O O . THR A 1 191 ? -3.50123 24.53977 -17.33382 1.000 38.49897 186 THR A O 1
ATOM 2862 N N . ILE A 1 192 ? -5.32466 23.92559 -16.14965 1.000 36.03167 187 ILE A N 1
ATOM 2863 C CA . ILE A 1 192 ? -4.64231 23.77203 -14.87015 1.000 37.34519 187 ILE A CA 1
ATOM 2864 C C . ILE A 1 192 ? -4.70979 22.30370 -14.48071 1.000 33.64261 187 ILE A C 1
ATOM 2865 O O . ILE A 1 192 ? -5.80333 21.73210 -14.38875 1.000 40.26279 187 ILE A O 1
ATOM 2881 N N . ALA A 1 193 ? -3.55018 21.69862 -14.24517 1.000 33.10565 188 ALA A N 1
ATOM 2882 C CA . ALA A 1 193 ? -3.46185 20.31842 -13.78796 1.000 30.86781 188 ALA A CA 1
ATOM 2883 C C . ALA A 1 193 ? -3.11131 20.31196 -12.30456 1.000 36.84109 188 ALA A C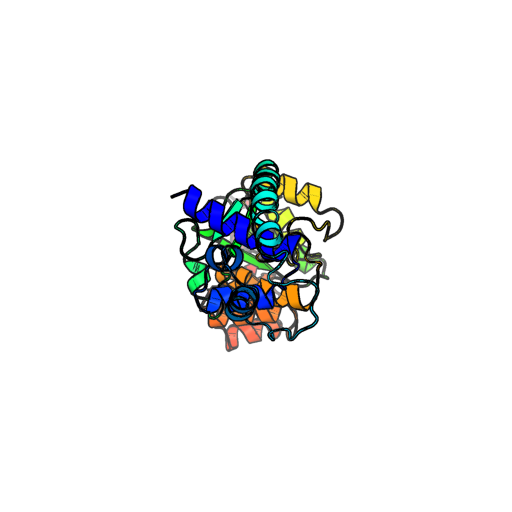 1
ATOM 2884 O O . ALA A 1 193 ? -2.03237 20.77255 -11.91624 1.000 39.61149 188 ALA A O 1
ATOM 2891 N N . VAL A 1 194 ? -4.02339 19.80073 -11.48235 1.000 35.14724 189 VAL A N 1
ATOM 2892 C CA . VAL A 1 194 ? -3.80352 19.65116 -10.04767 1.000 37.61500 189 VAL A CA 1
ATOM 2893 C C . VAL A 1 194 ? -3.36133 18.21705 -9.79504 1.000 38.57735 189 VAL A C 1
ATOM 2894 O O . VAL A 1 194 ? -4.12855 17.27155 -10.01328 1.000 40.96207 189 VAL A O 1
ATOM 2907 N N . LEU A 1 195 ? -2.13189 18.05354 -9.32534 1.000 34.56883 190 LEU A N 1
ATOM 2908 C CA . LEU A 1 195 ? -1.52889 16.73410 -9.24686 1.000 32.84775 190 LEU A CA 1
ATOM 2909 C C . LEU A 1 195 ? -1.93231 16.01104 -7.96921 1.000 44.37651 190 LEU A C 1
ATOM 2910 O O . LEU A 1 195 ? -2.25066 16.62627 -6.94685 1.000 39.07296 190 LEU A O 1
ATOM 2926 N N . GLY A 1 196 ? -1.91226 14.68513 -8.04350 1.000 47.00531 191 GLY A N 1
ATOM 2927 C CA . GLY A 1 196 ? -2.03605 13.85208 -6.86755 1.000 47.00424 191 GLY A CA 1
ATOM 2928 C C . GLY A 1 196 ? -0.67216 13.38333 -6.41035 1.000 43.80704 191 GLY A C 1
ATOM 2929 O O . GLY A 1 196 ? -0.55483 12.41573 -5.65300 1.000 47.40985 191 GLY A O 1
ATOM 2933 N N . THR A 1 197 ? 0.37309 14.06611 -6.87611 1.000 39.73116 192 THR A N 1
ATOM 2934 C CA . THR A 1 197 ? 1.74338 13.71398 -6.54130 1.000 41.04827 192 THR A CA 1
ATOM 2935 C C . THR A 1 197 ? 2.54208 14.98782 -6.29552 1.000 36.16796 192 THR A C 1
ATOM 2936 O O . THR A 1 197 ? 2.04295 16.10465 -6.46636 1.000 38.67835 192 THR A O 1
ATOM 2947 N N . GLY A 1 198 ? 3.79919 14.81243 -5.89590 1.000 36.86358 193 GLY A N 1
ATOM 2948 C CA . GLY A 1 198 ? 4.75121 15.90069 -5.93571 1.000 36.93101 193 GLY A CA 1
ATOM 2949 C C . GLY A 1 198 ? 5.18115 16.19263 -7.36066 1.000 40.71398 193 GLY A C 1
ATOM 2950 O O . GLY A 1 198 ? 4.92288 15.43138 -8.29349 1.000 33.57571 193 GLY A O 1
ATOM 2954 N N . VAL A 1 199 ? 5.86117 17.32803 -7.53375 1.000 38.87477 194 VAL A N 1
ATOM 2955 C CA . VAL A 1 199 ? 6.18206 17.77436 -8.88301 1.000 45.36003 194 VAL A CA 1
ATOM 2956 C C . VAL A 1 199 ? 7.22411 16.88538 -9.54804 1.000 48.08129 194 VAL A C 1
ATOM 2957 O O . VAL A 1 199 ? 7.35585 16.90950 -10.77694 1.000 44.54941 194 VAL A O 1
ATOM 2970 N N . ASN A 1 200 ? 7.97598 16.10247 -8.77444 1.000 44.65932 195 ASN A N 1
ATOM 2971 C CA . ASN A 1 200 ? 9.04679 15.29214 -9.34073 1.000 44.17391 195 ASN A CA 1
ATOM 2972 C C . ASN A 1 200 ? 8.55646 13.98668 -9.95255 1.000 51.81710 195 ASN A C 1
ATOM 2973 O O . ASN A 1 200 ? 9.31145 13.35047 -10.69630 1.000 49.43213 195 ASN A O 1
ATOM 2984 N N . SER A 1 201 ? 7.32735 13.57164 -9.66569 1.000 43.54986 196 SER A N 1
ATOM 2985 C CA . SER A 1 201 ? 6.87207 12.26034 -10.10037 1.000 41.63907 196 SER A CA 1
ATOM 2986 C C . SER A 1 201 ? 6.61670 12.23260 -11.60333 1.000 48.58131 196 SER A C 1
ATOM 2987 O O . SER A 1 201 ? 6.28085 13.24582 -12.22365 1.000 41.53316 196 SER A O 1
ATOM 2995 N N . ASN A 1 202 ? 6.78045 11.04634 -12.18462 1.000 45.32570 197 ASN A N 1
ATOM 2996 C CA . ASN A 1 202 ? 6.50244 10.81075 -13.59446 1.000 56.23335 197 ASN A CA 1
ATOM 2997 C C . ASN A 1 202 ? 5.08673 10.30087 -13.83968 1.000 57.43247 197 ASN A C 1
ATOM 2998 O O . ASN A 1 202 ? 4.73042 10.03295 -14.99169 1.000 52.90836 197 ASN A O 1
ATOM 3009 N N . TYR A 1 203 ? 4.27822 10.15727 -12.78636 1.000 48.88177 198 TYR A N 1
ATOM 3010 C CA . TYR A 1 203 ? 2.89565 9.70913 -12.89362 1.000 51.87339 198 TYR A CA 1
ATOM 3011 C C . TYR A 1 203 ? 2.00726 10.86021 -13.36609 1.000 51.58139 198 TYR A C 1
ATOM 3012 O O . TYR A 1 203 ? 2.18171 11.99867 -12.92279 1.000 58.59706 198 TYR A O 1
ATOM 3030 N N . PRO A 1 204 ? 1.05370 10.60049 -14.27916 1.000 51.90045 199 PRO A N 1
ATOM 3031 C CA . PRO A 1 204 ? 0.82042 9.31450 -14.95755 1.000 60.39246 199 PRO A CA 1
ATOM 3032 C C . PRO A 1 204 ? 1.75567 9.09414 -16.15265 1.000 63.38787 199 PRO A C 1
ATOM 3033 O O . PRO A 1 204 ? 2.46934 10.00736 -16.55021 1.000 58.91705 199 PRO A O 1
ATOM 3044 N N . LYS A 1 205 ? 1.75186 7.88489 -16.70915 1.000 67.16419 200 LYS A N 1
ATOM 3045 C CA . LYS A 1 205 ? 2.68856 7.53336 -17.77190 1.000 78.25168 200 LYS A CA 1
ATOM 3046 C C . LYS A 1 205 ? 2.63339 8.53759 -18.91902 1.000 76.29358 200 LYS A C 1
ATOM 3047 O O . LYS A 1 205 ? 1.55234 8.94856 -19.35117 1.000 75.56123 200 LYS A O 1
ATOM 3066 N N . ASN A 1 206 ? 3.81577 8.90932 -19.41787 1.000 75.90423 201 ASN A N 1
ATOM 3067 C CA . ASN A 1 206 ? 3.99393 9.91654 -20.47113 1.000 75.38309 201 ASN A CA 1
ATOM 3068 C C . ASN A 1 206 ? 3.19941 11.18251 -20.14285 1.000 73.24223 201 ASN A C 1
ATOM 3069 O O . ASN A 1 206 ? 2.29891 11.61996 -20.86212 1.000 79.04946 201 ASN A O 1
ATOM 3080 N N . SER A 1 207 ? 3.59980 11.77654 -19.01583 1.000 75.95506 202 SER A N 1
ATOM 3081 C CA . SER A 1 207 ? 3.04090 13.01075 -18.49148 1.000 64.60107 202 SER A CA 1
ATOM 3082 C C . SER A 1 207 ? 3.95894 14.20576 -18.66836 1.000 60.10821 202 SER A C 1
ATOM 3083 O O . SER A 1 207 ? 3.48192 15.34248 -18.58976 1.000 57.43615 202 SER A O 1
ATOM 3091 N N . GLY A 1 208 ? 5.25164 13.97724 -18.91275 1.000 69.06603 203 GLY A N 1
ATOM 3092 C CA . GLY A 1 208 ? 6.19013 15.07926 -18.96416 1.000 52.00165 203 GLY A CA 1
ATOM 3093 C C . GLY A 1 208 ? 6.02970 15.93684 -20.19838 1.000 55.91542 203 GLY A C 1
ATOM 3094 O O . GLY A 1 208 ? 6.32367 17.13566 -20.16683 1.000 51.58503 203 GLY A O 1
ATOM 3098 N N . GLU A 1 209 ? 5.57276 15.34426 -21.30066 1.000 52.52806 204 GLU A N 1
ATOM 3099 C CA . GLU A 1 209 ? 5.31148 16.13711 -22.49350 1.000 48.63425 204 GLU A CA 1
ATOM 3100 C C . GLU A 1 209 ? 4.02187 16.93285 -22.34884 1.000 39.90400 204 GLU A C 1
ATOM 3101 O O . GLU A 1 209 ? 3.98087 18.11672 -22.70056 1.000 42.33742 204 GLU A O 1
ATOM 3113 N N . MET A 1 210 ? 2.96323 16.31121 -21.82165 1.000 41.72937 205 MET A N 1
ATOM 3114 C CA . MET A 1 210 ? 1.71584 17.04426 -21.63294 1.000 51.12641 205 MET A CA 1
ATOM 3115 C C . MET A 1 210 ? 1.90772 18.20515 -20.66554 1.000 41.16422 205 MET A C 1
ATOM 3116 O O . MET A 1 210 ? 1.42332 19.31569 -20.91340 1.000 41.39738 205 MET A O 1
ATOM 3130 N N . ARG A 1 211 ? 2.59897 17.96592 -19.54852 1.000 38.89964 206 ARG A N 1
ATOM 3131 C CA . ARG A 1 211 ? 2.91737 19.06210 -18.64000 1.000 41.13941 206 ARG A CA 1
ATOM 3132 C C . ARG A 1 211 ? 3.69120 20.15476 -19.36503 1.000 38.92527 206 ARG A C 1
ATOM 3133 O O . ARG A 1 211 ? 3.47832 21.34759 -19.11819 1.000 38.19273 206 ARG A O 1
ATOM 3154 N N . GLY A 1 212 ? 4.58257 19.76503 -20.27817 1.000 40.92972 207 GLY A N 1
ATOM 3155 C CA . GLY A 1 212 ? 5.31682 20.75530 -21.04795 1.000 36.69443 207 GLY A CA 1
ATOM 3156 C C . GLY A 1 212 ? 4.41420 21.57444 -21.94899 1.000 35.33345 207 GLY A C 1
ATOM 3157 O O . GLY A 1 212 ? 4.52209 22.80211 -22.00894 1.000 37.37087 207 GLY A O 1
ATOM 3161 N N . HIS A 1 213 ? 3.51429 20.90366 -22.67225 1.000 40.45255 208 HIS A N 1
ATOM 3162 C CA . HIS A 1 213 ? 2.60236 21.62647 -23.55180 1.000 41.12973 208 HIS A CA 1
ATOM 3163 C C . HIS A 1 213 ? 1.62738 22.48044 -22.75010 1.000 42.65905 208 HIS A C 1
ATOM 3164 O O . HIS A 1 213 ? 1.27005 23.58651 -23.17294 1.000 35.94895 208 HIS A O 1
ATOM 3177 N N . ILE A 1 214 ? 1.17472 21.98034 -21.59738 1.000 37.72162 209 ILE A N 1
ATOM 3178 C CA . ILE A 1 214 ? 0.31848 22.78510 -20.73067 1.000 34.46636 209 ILE A CA 1
ATOM 3179 C C . ILE A 1 214 ? 1.01950 24.08868 -20.37514 1.000 30.90576 209 ILE A C 1
ATOM 3180 O O . ILE A 1 214 ? 0.43687 25.17610 -20.46126 1.000 40.62039 209 ILE A O 1
ATOM 3196 N N . VAL A 1 215 ? 2.28251 23.99311 -19.95724 1.000 36.03426 210 VAL A N 1
ATOM 3197 C CA . VAL A 1 215 ? 3.03194 25.18254 -19.57252 1.000 36.02639 210 VAL A CA 1
ATOM 3198 C C . VAL A 1 215 ? 3.30325 26.05594 -20.78900 1.000 41.88209 210 VAL A C 1
ATOM 3199 O O . VAL A 1 215 ? 3.20700 27.28741 -20.72088 1.000 36.14407 210 VAL A O 1
ATOM 3212 N N . ASN A 1 216 ? 3.65657 25.43776 -21.91765 1.000 37.59219 211 ASN A N 1
ATOM 3213 C CA . ASN A 1 216 ? 3.96700 26.21483 -23.11106 1.000 42.17369 211 ASN A CA 1
ATOM 3214 C C . ASN A 1 216 ? 2.74910 26.96700 -23.62778 1.000 42.34242 211 ASN A C 1
ATOM 3215 O O . ASN A 1 216 ? 2.89904 27.98123 -24.31269 1.000 47.05024 211 ASN A O 1
ATOM 3226 N N . ASN A 1 217 ? 1.54309 26.48644 -23.33032 1.000 43.26739 212 ASN A N 1
ATOM 3227 C CA . ASN A 1 217 ? 0.31858 27.12531 -23.79065 1.000 35.86113 212 ASN A CA 1
ATOM 3228 C C . ASN A 1 217 ? -0.29441 28.03312 -22.73111 1.000 35.17357 212 ASN A C 1
ATOM 3229 O O . ASN A 1 217 ? -1.50526 28.27926 -22.75524 1.000 37.76951 212 ASN A O 1
ATOM 3240 N N . GLY A 1 218 ? 0.51668 28.53894 -21.80659 1.000 38.34863 213 GLY A N 1
ATOM 3241 C CA . GLY A 1 218 ? 0.00681 29.42861 -20.78541 1.000 42.25041 213 GLY A CA 1
ATOM 3242 C C . GLY A 1 218 ? -0.78826 28.74861 -19.69826 1.000 38.15811 213 GLY A C 1
ATOM 3243 O O . GLY A 1 218 ? -1.61704 29.39623 -19.05405 1.000 42.05052 213 GLY A O 1
ATOM 3247 N N . GLY A 1 219 ? -0.56140 27.45545 -19.47527 1.000 35.75213 214 GLY A N 1
ATOM 3248 C CA . GLY A 1 219 ? -1.25373 26.71440 -18.44437 1.000 39.95502 214 GLY A CA 1
ATOM 3249 C C . GLY A 1 219 ? -0.46238 26.66633 -17.15193 1.000 35.38284 214 GLY A C 1
ATOM 3250 O O . GLY A 1 219 ? 0.52658 27.37658 -16.96050 1.000 33.54508 214 GLY A O 1
ATOM 3254 N N . LEU A 1 220 ? -0.90743 25.79003 -16.25306 1.000 37.60671 215 LEU A N 1
ATOM 3255 C CA . LEU A 1 220 ? -0.35111 25.74097 -14.90746 1.000 36.96038 215 LEU A CA 1
ATOM 3256 C C . LEU A 1 220 ? -0.36552 24.31893 -14.37073 1.000 39.98907 215 LEU A C 1
ATOM 3257 O O . LEU A 1 220 ? -1.36886 23.61067 -14.49665 1.000 33.17842 215 LEU A O 1
ATOM 3273 N N . ILE A 1 221 ? 0.75299 23.91538 -13.77360 1.000 32.31781 216 ILE A N 1
ATOM 3274 C CA . ILE A 1 221 ? 0.84490 22.69255 -12.98548 1.000 30.36140 216 ILE A CA 1
ATOM 3275 C C . ILE A 1 221 ? 0.81484 23.09192 -11.51736 1.000 38.12548 216 ILE A C 1
ATOM 3276 O O . ILE A 1 221 ? 1.53489 24.00942 -11.10357 1.000 34.56114 216 ILE A O 1
ATOM 3292 N N . LEU A 1 222 ? -0.01678 22.41362 -10.72937 1.000 37.20675 217 LEU A N 1
ATOM 3293 C CA . LEU A 1 222 ? -0.24060 22.78895 -9.34021 1.000 37.61745 217 LEU A CA 1
ATOM 3294 C C . LEU A 1 222 ? -0.30816 21.54616 -8.46917 1.000 38.45837 217 LEU A C 1
ATOM 3295 O O . LEU A 1 222 ? -0.91366 20.54225 -8.85245 1.000 35.24677 217 LEU A O 1
ATOM 3311 N N . THR A 1 223 ? 0.30911 21.61866 -7.29293 1.000 38.46067 218 THR A N 1
ATOM 3312 C CA . THR A 1 223 ? 0.22352 20.51757 -6.34658 1.000 36.24909 218 THR A CA 1
ATOM 3313 C C . THR A 1 223 ? 0.47346 21.03280 -4.93752 1.000 40.56436 218 THR A C 1
ATOM 3314 O O . THR A 1 223 ? 1.34082 21.88395 -4.72344 1.000 33.22502 218 THR A O 1
ATOM 3325 N N . GLU A 1 224 ? -0.29034 20.49899 -3.98560 1.000 41.53307 219 GLU A N 1
ATOM 3326 C CA . GLU A 1 224 ? -0.05960 20.73800 -2.56845 1.000 37.44187 219 GLU A CA 1
ATOM 3327 C C . GLU A 1 224 ? 1.01751 19.83083 -1.98887 1.000 39.86682 219 GLU A C 1
ATOM 3328 O O . GLU A 1 224 ? 1.51823 20.10711 -0.89279 1.000 40.62725 219 GLU A O 1
ATOM 3340 N N . TYR A 1 225 ? 1.40150 18.77988 -2.70277 1.000 37.10658 220 TYR A N 1
ATOM 3341 C CA . TYR A 1 225 ? 2.24146 17.73136 -2.14944 1.000 35.66782 220 TYR A CA 1
ATOM 3342 C C . TYR A 1 225 ? 3.71934 18.05711 -2.30897 1.000 37.10115 220 TYR A C 1
ATOM 3343 O O . TYR A 1 225 ? 4.12618 18.79834 -3.20782 1.000 39.65355 220 TYR A O 1
ATOM 3361 N N . LEU A 1 226 ? 4.51761 17.49649 -1.40602 1.000 32.05571 221 LEU A N 1
ATOM 3362 C CA . LEU A 1 226 ? 5.94415 17.75691 -1.38858 1.000 39.09830 221 LEU A CA 1
ATOM 3363 C C . LEU A 1 226 ? 6.61529 17.08112 -2.58198 1.000 37.12027 221 LEU A C 1
ATOM 3364 O O . LEU A 1 226 ? 6.10720 16.08875 -3.11056 1.000 39.73091 221 LEU A O 1
ATOM 3380 N N . PRO A 1 227 ? 7.76508 17.59729 -3.01638 1.000 36.67145 222 PRO A N 1
ATOM 3381 C CA . PRO A 1 227 ? 8.30405 17.21517 -4.33029 1.000 41.57909 222 PRO A CA 1
ATOM 3382 C C . PRO A 1 227 ? 8.27632 15.72715 -4.64802 1.000 41.25075 222 PRO A C 1
ATOM 3383 O O . PRO A 1 227 ? 7.90808 15.35008 -5.76428 1.000 44.26709 222 PRO A O 1
ATOM 3394 N N . ASN A 1 228 ? 8.64937 14.87051 -3.69782 1.000 42.48466 223 ASN A N 1
ATOM 3395 C CA . ASN A 1 228 ? 8.83915 13.45276 -3.97622 1.000 43.61048 223 ASN A CA 1
ATOM 3396 C C . ASN A 1 228 ? 7.70493 12.58143 -3.44461 1.000 42.47654 223 ASN A C 1
ATOM 3397 O O . ASN A 1 228 ? 7.89344 11.37314 -3.26699 1.000 49.80975 223 ASN A O 1
ATOM 3408 N N . GLN A 1 229 ? 6.53148 13.15911 -3.20429 1.000 41.16274 224 GLN A N 1
ATOM 3409 C CA . GLN A 1 229 ? 5.39413 12.37154 -2.74721 1.000 41.69307 224 GLN A CA 1
ATOM 3410 C C . GLN A 1 229 ? 4.83977 11.53383 -3.89438 1.000 48.83751 224 GLN A C 1
ATOM 3411 O O . GLN A 1 229 ? 4.57809 12.05092 -4.98497 1.000 44.50156 224 GLN A O 1
ATOM 3425 N N . LYS A 1 230 ? 4.65661 10.24075 -3.64583 1.000 44.09584 225 LYS A N 1
ATOM 3426 C CA . LYS A 1 230 ? 4.17252 9.31981 -4.66365 1.000 48.43173 225 LYS A CA 1
ATOM 3427 C C . LYS A 1 230 ? 2.66450 9.45105 -4.83203 1.000 49.34936 225 LYS A C 1
ATOM 3428 O O . LYS A 1 230 ? 1.97905 10.06113 -4.00853 1.000 47.07787 225 LYS A O 1
ATOM 3447 N N . PRO A 1 231 ? 2.11240 8.88691 -5.90506 1.000 50.05478 226 PRO A N 1
ATOM 3448 C CA . PRO A 1 231 ? 0.65051 8.84327 -6.03880 1.000 53.41760 226 PRO A CA 1
ATOM 3449 C C . PRO A 1 231 ? 0.02702 7.84290 -5.07567 1.000 51.74233 226 PRO A C 1
ATOM 3450 O O . PRO A 1 231 ? 0.63793 6.84024 -4.69708 1.000 51.98761 226 PRO A O 1
ATOM 3461 N N . SER A 1 232 ? -1.21125 8.13177 -4.67990 1.000 50.54379 227 SER A N 1
ATOM 3462 C CA . SER A 1 232 ? -1.94262 7.28216 -3.74955 1.000 57.81346 227 SER A CA 1
ATOM 3463 C C . SER A 1 232 ? -3.42369 7.61318 -3.84988 1.000 55.55955 227 SER A C 1
ATOM 3464 O O . SER A 1 232 ? -3.80429 8.71472 -4.25239 1.000 54.48942 227 SER A O 1
ATOM 3472 N N . GLN A 1 233 ? -4.25995 6.64284 -3.47201 1.000 60.34729 228 GLN A N 1
ATOM 3473 C CA . GLN A 1 233 ? -5.69933 6.88300 -3.48105 1.000 65.71155 228 GLN A CA 1
ATOM 3474 C C . GLN A 1 233 ? -6.08602 7.96916 -2.48520 1.000 56.37700 228 GLN A C 1
ATOM 3475 O O . GLN A 1 233 ? -7.03937 8.71967 -2.72352 1.000 57.86096 228 GLN A O 1
ATOM 3489 N N . GLU A 1 234 ? -5.36243 8.07024 -1.36764 1.000 56.85612 229 GLU A N 1
ATOM 3490 C CA . GLU A 1 234 ? -5.62843 9.14087 -0.41289 1.000 55.28412 229 GLU A CA 1
ATOM 3491 C C . GLU A 1 234 ? -5.18196 10.48768 -0.96505 1.000 51.17133 229 GLU A C 1
ATOM 3492 O O . GLU A 1 234 ? -5.85482 11.50521 -0.75955 1.000 48.95137 229 GLU A O 1
ATOM 3504 N N . ASN A 1 235 ? -4.04628 10.51417 -1.66658 1.000 51.25488 230 ASN A N 1
ATOM 3505 C CA . ASN A 1 235 ? -3.58091 11.76109 -2.26009 1.000 49.42662 230 ASN A CA 1
ATOM 3506 C C . ASN A 1 235 ? -4.56913 12.29274 -3.28932 1.000 46.61757 230 ASN A C 1
ATOM 3507 O O . ASN A 1 235 ? -4.73280 13.51071 -3.41660 1.000 44.61737 230 ASN A O 1
ATOM 3518 N N . PHE A 1 236 ? -5.24207 11.40701 -4.02856 1.000 47.28232 231 PHE A N 1
ATOM 3519 C CA . PHE A 1 236 ? -6.17160 11.87579 -5.05400 1.000 44.10912 231 PHE A CA 1
ATOM 3520 C C . PHE A 1 236 ? -7.42679 12.47570 -4.42584 1.000 45.52011 231 PHE A C 1
ATOM 3521 O O . PHE A 1 236 ? -7.87937 13.55136 -4.83292 1.000 44.64973 231 PHE A O 1
ATOM 3538 N N . VAL A 1 237 ? -8.00805 11.80168 -3.43077 1.000 46.78780 232 VAL A N 1
ATOM 3539 C CA . VAL A 1 237 ? -9.20957 12.34503 -2.80487 1.000 46.77893 232 VAL A CA 1
ATOM 3540 C C . VAL A 1 237 ? -8.88365 13.63498 -2.06158 1.000 44.25823 232 VAL A C 1
ATOM 3541 O O . VAL A 1 237 ? -9.68934 14.57311 -2.03632 1.000 44.19660 232 VAL A O 1
ATOM 3554 N N . ARG A 1 238 ? -7.70082 13.70381 -1.44381 1.000 40.44920 233 ARG A N 1
ATOM 3555 C CA . ARG A 1 238 ? -7.29350 14.92630 -0.75871 1.000 41.87675 233 ARG A CA 1
ATOM 3556 C C . ARG A 1 238 ? -7.11211 16.06797 -1.74856 1.000 46.22599 233 ARG A C 1
ATOM 3557 O O . ARG A 1 238 ? -7.43930 17.22311 -1.44902 1.000 39.98398 233 ARG A O 1
ATOM 3578 N N . ARG A 1 239 ? -6.59237 15.76439 -2.93770 1.000 48.18430 234 ARG A N 1
ATOM 3579 C CA . ARG A 1 239 ? -6.38288 16.81202 -3.92352 1.000 39.69534 234 ARG A CA 1
ATOM 3580 C C . ARG A 1 239 ? -7.68365 17.31254 -4.53589 1.000 39.46309 234 ARG A C 1
ATOM 3581 O O . ARG A 1 239 ? -7.70793 18.43291 -5.05160 1.000 44.34603 234 ARG A O 1
ATOM 3602 N N . ASN A 1 240 ? -8.75772 16.52331 -4.50698 1.000 41.61686 235 ASN A N 1
ATOM 3603 C CA . ASN A 1 240 ? -9.98430 16.94379 -5.17591 1.000 42.54217 235 ASN A CA 1
ATOM 3604 C C . ASN A 1 240 ? -10.70215 18.07775 -4.44669 1.000 42.39368 235 ASN A C 1
ATOM 3605 O O . ASN A 1 240 ? -11.53602 18.75554 -5.05678 1.000 44.88633 235 ASN A O 1
ATOM 3616 N N . ARG A 1 241 ? -10.40911 18.30128 -3.16406 1.000 46.32136 236 ARG A N 1
ATOM 3617 C CA . ARG A 1 241 ? -10.92665 19.50111 -2.51467 1.000 40.48208 236 ARG A CA 1
ATOM 3618 C C . ARG A 1 241 ? -10.34451 20.74692 -3.16389 1.000 38.26456 236 ARG A C 1
ATOM 3619 O O . ARG A 1 241 ? -11.02874 21.76809 -3.26342 1.000 41.97100 236 ARG A O 1
ATOM 3640 N N . ILE A 1 242 ? -9.09104 20.67663 -3.61845 1.000 36.82671 237 ILE A N 1
ATOM 3641 C CA . ILE A 1 242 ? -8.49323 21.78923 -4.35144 1.000 44.36712 237 ILE A CA 1
ATOM 3642 C C . ILE A 1 242 ? -9.21890 21.99782 -5.67357 1.000 41.99595 237 ILE A C 1
ATOM 3643 O O . ILE A 1 242 ? -9.60711 23.11787 -6.02779 1.000 39.56090 237 ILE A O 1
ATOM 3659 N N . GLN A 1 243 ? -9.39849 20.91587 -6.42586 1.000 41.00799 238 GLN A N 1
ATOM 3660 C CA . GLN A 1 243 ? -10.04972 21.00024 -7.72414 1.000 47.01529 238 GLN A CA 1
ATOM 3661 C C . GLN A 1 243 ? -11.45357 21.56801 -7.60736 1.000 44.93446 238 GLN A C 1
ATOM 3662 O O . GLN A 1 243 ? -11.88177 22.36799 -8.44789 1.000 38.36494 238 GLN A O 1
ATOM 3676 N N . ALA A 1 244 ? -12.19771 21.13957 -6.58848 1.000 41.79075 239 ALA A N 1
ATOM 3677 C CA . ALA A 1 244 ? -13.53026 21.68588 -6.36985 1.000 43.95885 239 ALA A CA 1
ATOM 3678 C C . ALA A 1 244 ? -13.45720 23.17105 -6.04125 1.000 44.36622 239 ALA A C 1
ATOM 3679 O O . ALA A 1 244 ? -14.22044 23.97875 -6.58296 1.000 35.42100 239 ALA A O 1
ATOM 3686 N N . ALA A 1 245 ? -12.52925 23.55105 -5.15944 1.000 40.52530 240 ALA A N 1
ATOM 3687 C CA . ALA A 1 245 ? -12.43448 24.94451 -4.73810 1.000 41.32623 240 ALA A CA 1
ATOM 3688 C C . ALA A 1 245 ? -12.06947 25.85304 -5.90387 1.000 40.98391 240 ALA A C 1
ATOM 3689 O O . ALA A 1 245 ? -12.62789 26.94734 -6.04615 1.000 42.48628 240 ALA A O 1
ATOM 3696 N N . LEU A 1 246 ? -11.12678 25.42362 -6.74435 1.000 35.64605 241 LEU A N 1
ATOM 3697 C CA . LEU A 1 246 ? -10.72771 26.24231 -7.88056 1.000 43.66440 241 LEU A CA 1
ATOM 3698 C C . LEU A 1 246 ? -11.81384 26.32552 -8.94657 1.000 39.80540 241 LEU A C 1
ATOM 3699 O O . LEU A 1 246 ? -11.84663 27.30356 -9.70014 1.000 42.83427 241 LEU A O 1
ATOM 3715 N N . SER A 1 247 ? -12.70596 25.33809 -9.01882 1.000 38.76826 242 SER A N 1
ATOM 3716 C CA . SER A 1 247 ? -13.71586 25.27767 -10.07199 1.000 45.18950 242 SER A CA 1
ATOM 3717 C C . SER A 1 247 ? -14.87771 26.20058 -9.72227 1.000 44.65744 242 SER A C 1
ATOM 3718 O O . SER A 1 247 ? -15.67390 25.89771 -8.82739 1.000 52.75310 242 SER A O 1
ATOM 3726 N N . ASP A 1 248 ? -14.97413 27.33296 -10.42384 1.000 38.51751 243 ASP A N 1
ATOM 3727 C CA . ASP A 1 248 ? -16.17161 28.16020 -10.31849 1.000 42.94701 243 ASP A CA 1
ATOM 3728 C C . ASP A 1 248 ? -17.39321 27.39394 -10.80123 1.000 50.60328 243 ASP A C 1
ATOM 3729 O O . ASP A 1 248 ? -18.49180 27.54404 -10.25384 1.000 46.97955 243 ASP A O 1
ATOM 3738 N N . VAL A 1 249 ? -17.21640 26.57368 -11.83274 1.000 46.31382 244 VAL A N 1
ATOM 3739 C CA . VAL A 1 249 ? -18.22379 25.63334 -12.30131 1.000 41.35318 244 VAL A CA 1
ATOM 3740 C C . VAL A 1 249 ? -17.55173 24.27347 -12.40176 1.000 41.59030 244 VAL A C 1
ATOM 3741 O O . VAL A 1 249 ? -16.45112 24.16331 -12.95324 1.000 44.92140 244 VAL A O 1
ATOM 3754 N N . LEU A 1 250 ? -18.19519 23.24731 -11.85702 1.000 41.96489 245 LEU A N 1
ATOM 3755 C CA . LEU A 1 250 ? -17.69793 21.88171 -11.94335 1.000 41.64199 245 LEU A CA 1
ATOM 3756 C C . LEU A 1 250 ? -18.53170 21.11463 -12.95754 1.000 44.48491 245 LEU A C 1
ATOM 3757 O O . LEU A 1 250 ? -19.76507 21.12037 -12.88446 1.000 43.88753 245 LEU A O 1
ATOM 3773 N N . ILE A 1 251 ? -17.85924 20.45936 -13.89709 1.000 43.73843 246 ILE A N 1
ATOM 3774 C CA . ILE A 1 251 ? -18.53979 19.66418 -14.91375 1.000 47.57842 246 ILE A CA 1
ATOM 3775 C C . ILE A 1 251 ? -18.04324 18.22600 -14.82431 1.000 39.52004 246 ILE A C 1
ATOM 3776 O O . ILE A 1 251 ? -17.08040 17.85976 -15.51312 1.000 45.40828 246 ILE A O 1
ATOM 3792 N N . PRO A 1 252 ? -18.64923 17.38383 -13.98664 1.000 46.65619 247 PRO A N 1
ATOM 3793 C CA . PRO A 1 252 ? -18.32871 15.94691 -14.01884 1.000 47.44620 247 PRO A CA 1
ATOM 3794 C C . PRO A 1 252 ? -18.95312 15.31046 -15.25180 1.000 40.12118 247 PRO A C 1
ATOM 3795 O O . PRO A 1 252 ? -20.17817 15.25832 -15.38222 1.000 41.52198 247 PRO A O 1
ATOM 3806 N N . VAL A 1 253 ? -18.10681 14.83436 -16.16329 1.000 50.76272 248 VAL A N 1
ATOM 3807 C CA . VAL A 1 253 ? -18.59753 14.37283 -17.45982 1.000 42.68817 248 VAL A CA 1
ATOM 3808 C C . VAL A 1 253 ? -19.15788 12.95987 -17.35448 1.000 46.94234 248 VAL A C 1
ATOM 3809 O O . VAL A 1 253 ? -20.32167 12.70914 -17.68539 1.000 52.28961 248 VAL A O 1
ATOM 3822 N N . GLU A 1 254 ? -18.33663 12.01441 -16.90369 1.000 50.88256 249 GLU A N 1
ATOM 3823 C CA . GLU A 1 254 ? -18.74929 10.62183 -16.74300 1.000 48.21180 249 GLU A CA 1
ATOM 3824 C C . GLU A 1 254 ? -18.21501 10.11796 -15.40979 1.000 50.39606 249 GLU A C 1
ATOM 3825 O O . GLU A 1 254 ? -17.00321 10.16316 -15.17272 1.000 45.15830 249 GLU A O 1
ATOM 3837 N N . TRP A 1 255 ? -19.10886 9.62674 -14.54871 1.000 53.65594 250 TRP A N 1
ATOM 3838 C CA . TRP A 1 255 ? -18.73186 9.27535 -13.18575 1.000 58.40652 250 TRP A CA 1
ATOM 3839 C C . TRP A 1 255 ? -19.83496 8.46118 -12.53181 1.000 68.00622 250 TRP A C 1
ATOM 3840 O O . TRP A 1 255 ? -21.01847 8.69623 -12.80227 1.000 67.51711 250 TRP A O 1
ATOM 3861 N N . GLY A 1 256 ? -19.43513 7.51578 -11.65617 1.000 62.87404 251 GLY A N 1
ATOM 3862 C CA . GLY A 1 256 ? -20.36316 6.81515 -10.80293 1.000 77.15493 251 GLY A CA 1
ATOM 3863 C C . GLY A 1 256 ? -20.37873 7.43597 -9.41756 1.000 73.68047 251 GLY A C 1
ATOM 3864 O O . GLY A 1 256 ? -19.48266 8.17154 -9.01787 1.000 75.46400 251 GLY A O 1
ATOM 3868 N N . LEU A 1 257 ? -21.46421 7.17102 -8.72653 1.000 74.07801 252 LEU A N 1
ATOM 3869 C CA . LEU A 1 257 ? -21.53882 7.51986 -7.32148 1.000 75.94408 252 LEU A CA 1
ATOM 3870 C C . LEU A 1 257 ? -20.63006 6.59268 -6.51221 1.000 74.23457 252 LEU A C 1
ATOM 3871 O O . LEU A 1 257 ? -20.35128 5.46054 -6.88818 1.000 78.41172 252 LEU A O 1
ATOM 3887 N N . LYS A 1 258 ? -20.18752 7.07252 -5.37621 1.000 73.98975 253 LYS A N 1
ATOM 3888 C CA . LYS A 1 258 ? -19.22845 6.35537 -4.54932 1.000 85.87462 253 LYS A CA 1
ATOM 3889 C C . LYS A 1 258 ? -17.98548 6.03719 -5.34809 1.000 78.56382 253 LYS A C 1
ATOM 3890 O O . LYS A 1 258 ? -17.50783 4.92162 -5.41802 1.000 78.12421 253 LYS A O 1
ATOM 3909 N N . SER A 1 259 ? -17.52803 7.07333 -6.00177 1.000 76.47691 254 SER A N 1
ATOM 3910 C CA . SER A 1 259 ? -16.38477 7.13217 -6.86546 1.000 74.02268 254 SER A CA 1
ATOM 3911 C C . SER A 1 259 ? -15.51356 8.28408 -6.40479 1.000 68.91866 254 SER A C 1
ATOM 3912 O O . SER A 1 259 ? -15.92899 9.17769 -5.67000 1.000 67.07699 254 SER A O 1
ATOM 3920 N N . GLY A 1 260 ? -14.35597 8.36479 -7.00287 1.000 71.65168 255 GLY A N 1
ATOM 3921 C CA . GLY A 1 260 ? -13.50305 9.49852 -6.71255 1.000 60.58014 255 GLY A CA 1
ATOM 3922 C C . GLY A 1 260 ? -14.14162 10.84221 -7.01517 1.000 56.13467 255 GLY A C 1
ATOM 3923 O O . GLY A 1 260 ? -14.10415 11.79681 -6.24608 1.000 60.12125 255 GLY A O 1
ATOM 3927 N N . THR A 1 261 ? -14.68774 10.92586 -8.21418 1.000 53.41827 256 THR A N 1
ATOM 3928 C CA . THR A 1 261 ? -15.27542 12.15577 -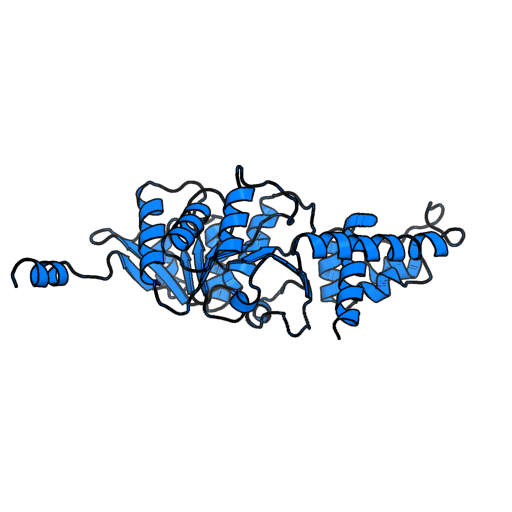8.71320 1.000 50.96767 256 THR A CA 1
ATOM 3929 C C . THR A 1 261 ? -16.50352 12.55859 -7.89748 1.000 50.76719 256 THR A C 1
ATOM 3930 O O . THR A 1 261 ? -16.82220 13.74102 -7.82403 1.000 49.26071 256 THR A O 1
ATOM 3941 N N . SER A 1 262 ? -17.23246 11.61546 -7.29925 1.000 57.13433 257 SER A N 1
ATOM 3942 C CA . SER A 1 262 ? -18.34106 12.00709 -6.44377 1.000 61.50254 257 SER A CA 1
ATOM 3943 C C . SER A 1 262 ? -17.85219 12.84671 -5.27160 1.000 53.22208 257 SER A C 1
ATOM 3944 O O . SER A 1 262 ? -18.50908 13.78804 -4.86102 1.000 55.77935 257 SER A O 1
ATOM 3952 N N . HIS A 1 263 ? -16.71207 12.51494 -4.69735 1.000 52.80355 258 HIS A N 1
ATOM 3953 C CA . HIS A 1 263 ? -16.13279 13.37305 -3.67741 1.000 54.36612 258 HIS A CA 1
ATOM 3954 C C . HIS A 1 263 ? -16.00887 14.78859 -4.19871 1.000 56.77494 258 HIS A C 1
ATOM 3955 O O . HIS A 1 263 ? -16.44684 15.73300 -3.55939 1.000 51.98878 258 HIS A O 1
ATOM 3968 N N . THR A 1 264 ? -15.40561 14.96491 -5.35959 1.000 51.52959 259 THR A N 1
ATOM 3969 C CA . THR A 1 264 ? -15.26070 16.30244 -5.89989 1.000 45.77927 259 THR A CA 1
ATOM 3970 C C . THR A 1 264 ? -16.61820 16.97915 -6.05698 1.000 45.18008 259 THR A C 1
ATOM 3971 O O . THR A 1 264 ? -16.78180 18.15476 -5.73934 1.000 51.23487 259 THR A O 1
ATOM 3982 N N . VAL A 1 265 ? -17.59659 16.26871 -6.59900 1.000 41.33400 260 VAL A N 1
ATOM 3983 C CA . VAL A 1 265 ? -18.89727 16.87811 -6.80195 1.000 50.41496 260 VAL A CA 1
ATOM 3984 C C . VAL A 1 265 ? -19.52892 17.23669 -5.46806 1.000 48.72642 260 VAL A C 1
ATOM 3985 O O . VAL A 1 265 ? -20.09230 18.31147 -5.30890 1.000 49.50414 260 VAL A O 1
ATOM 3998 N N . ARG A 1 266 ? -19.48674 16.33583 -4.50148 1.000 50.28024 261 ARG A N 1
ATOM 3999 C CA . ARG A 1 266 ? -19.94544 16.68080 -3.17302 1.000 57.17109 261 ARG A CA 1
ATOM 4000 C C . ARG A 1 266 ? -19.26496 17.94411 -2.67443 1.000 52.58945 261 ARG A C 1
ATOM 4001 O O . ARG A 1 266 ? -19.92492 18.88471 -2.24941 1.000 58.73651 261 ARG A O 1
ATOM 4022 N N . TYR A 1 267 ? -17.94140 17.95768 -2.61904 1.000 53.96977 262 TYR A N 1
ATOM 4023 C CA . TYR A 1 267 ? -17.23810 19.15924 -2.19079 1.000 53.31422 262 TYR A CA 1
ATOM 4024 C C . TYR A 1 267 ? -17.75648 20.39539 -2.91880 1.000 55.13018 262 TYR A C 1
ATOM 4025 O O . TYR A 1 267 ? -17.99289 21.43764 -2.31022 1.000 51.95452 262 TYR A O 1
ATOM 4043 N N . ALA A 1 268 ? -17.85091 20.32247 -4.24604 1.000 51.33184 263 ALA A N 1
ATOM 4044 C CA . ALA A 1 268 ? -18.33463 21.46200 -5.02341 1.000 48.81916 263 ALA A CA 1
ATOM 4045 C C . ALA A 1 268 ? -19.68682 21.89991 -4.51498 1.000 48.02186 263 ALA A C 1
ATOM 4046 O O . ALA A 1 268 ? -19.95522 23.09451 -4.44886 1.000 44.69896 263 ALA A O 1
ATOM 4053 N N . ALA A 1 269 ? -20.55579 20.94649 -4.15074 1.000 50.43651 264 ALA A N 1
ATOM 4054 C CA . ALA A 1 269 ? -21.84397 21.31502 -3.56474 1.000 56.34505 264 ALA A CA 1
ATOM 4055 C C . ALA A 1 269 ? -21.65723 22.00403 -2.21670 1.000 50.91392 264 ALA A C 1
ATOM 4056 O O . ALA A 1 269 ? -22.32192 23.00551 -1.91912 1.000 53.49090 264 ALA A O 1
ATOM 4063 N N . GLN A 1 270 ? -20.75544 21.47681 -1.38606 1.000 53.65312 265 GLN A N 1
ATOM 4064 C CA . GLN A 1 270 ? -20.48297 22.10178 -0.09683 1.000 55.17570 265 GLN A CA 1
ATOM 4065 C C . GLN A 1 270 ? -19.92616 23.50752 -0.27844 1.000 59.02458 265 GLN A C 1
ATOM 4066 O O . GLN A 1 270 ? -20.23676 24.41360 0.50325 1.000 56.13536 265 GLN A O 1
ATOM 4080 N N . LEU A 1 271 ? -19.09282 23.70556 -1.29867 1.000 54.66035 266 LEU A N 1
ATOM 4081 C CA . LEU A 1 271 ? -18.54864 25.01942 -1.61223 1.000 46.14712 266 LEU A CA 1
ATOM 4082 C C . LEU A 1 271 ? -19.52516 25.88505 -2.39476 1.000 46.23812 266 LEU A C 1
ATOM 4083 O O . LEU A 1 271 ? -19.19345 27.03211 -2.71636 1.000 46.81179 266 LEU A O 1
ATOM 4099 N N . LYS A 1 272 ? -20.71186 25.36497 -2.70513 1.000 52.10422 267 LYS A N 1
ATOM 4100 C CA . LYS A 1 272 ? -21.73969 26.11872 -3.41873 1.000 50.10694 267 LYS A CA 1
ATOM 4101 C C . LYS A 1 272 ? -21.24307 26.56518 -4.79066 1.000 51.87577 267 LYS A C 1
ATOM 4102 O O . LYS A 1 272 ? -21.58460 27.64575 -5.27595 1.000 48.52494 267 LYS A O 1
ATOM 4121 N N . ARG A 1 273 ? -20.43060 25.72512 -5.42161 1.000 46.09602 268 ARG A N 1
ATOM 4122 C CA . ARG A 1 273 ? -20.05018 25.94659 -6.80650 1.000 52.31664 268 ARG A CA 1
ATOM 4123 C C . ARG A 1 273 ? -21.18582 25.51087 -7.72502 1.000 48.92092 268 ARG A C 1
ATOM 4124 O O . ARG A 1 273 ? -21.98132 24.62767 -7.38945 1.000 50.40857 268 ARG A O 1
ATOM 4145 N N . ALA A 1 274 ? -21.26729 26.15145 -8.88701 1.000 52.82710 269 ALA A N 1
ATOM 4146 C CA . ALA A 1 274 ? -22.21629 25.71989 -9.90327 1.000 50.20241 269 ALA A CA 1
ATOM 4147 C C . ALA A 1 274 ? -21.79584 24.36261 -10.45398 1.000 48.91068 269 ALA A C 1
ATOM 4148 O O . ALA A 1 274 ? -20.60705 24.09845 -10.65349 1.000 48.67411 269 ALA A O 1
ATOM 4155 N N . ILE A 1 275 ? -22.77600 23.49398 -10.69097 1.000 48.81333 270 ILE A N 1
ATOM 4156 C CA . ILE A 1 275 ? -22.52540 22.13743 -11.16396 1.000 48.70071 270 ILE A CA 1
ATOM 4157 C C . ILE A 1 275 ? -23.35830 21.91088 -12.41660 1.000 51.74462 270 ILE A C 1
ATOM 4158 O O . ILE A 1 275 ? -24.58899 22.02826 -12.37985 1.000 55.04682 270 ILE A O 1
ATOM 4174 N N . LEU A 1 276 ? -22.68883 21.59711 -13.52067 1.000 54.10201 271 LEU A N 1
ATOM 4175 C CA . LEU A 1 276 ? -23.33201 21.30701 -14.79379 1.000 50.60151 271 LEU A CA 1
ATOM 4176 C C . LEU A 1 276 ? -23.06794 19.85059 -15.14511 1.000 47.11839 271 LEU A C 1
ATOM 4177 O O . LEU A 1 276 ? -21.97285 19.34070 -14.88858 1.000 47.15848 271 LEU A O 1
ATOM 4193 N N . CYS A 1 277 ? -24.05756 19.17767 -15.72663 1.000 48.48274 272 CYS A N 1
ATOM 4194 C CA . CYS A 1 277 ? -23.92138 17.75822 -16.05921 1.000 49.47771 272 CYS A CA 1
ATOM 4195 C C . CYS A 1 277 ? -24.22956 17.49608 -17.52686 1.000 42.23890 272 CYS A C 1
ATOM 4196 O O . CYS A 1 277 ? -25.38783 17.65055 -17.95725 1.000 41.86582 272 CYS A O 1
ATOM 4204 N N . PRO A 1 278 ? -23.23513 17.11593 -18.33088 1.000 45.23485 273 PRO A N 1
ATOM 4205 C CA . PRO A 1 278 ? -23.47420 16.92289 -19.77048 1.000 39.50049 273 PRO A CA 1
ATOM 4206 C C . PRO A 1 278 ? -24.44332 15.77856 -20.03344 1.000 41.49937 273 PRO A C 1
ATOM 4207 O O . PRO A 1 278 ? -24.33569 14.70380 -19.43962 1.000 43.47707 273 PRO A O 1
ATOM 4218 N N . LEU A 1 279 ? -25.38529 16.01687 -20.94474 1.000 48.80195 274 LEU A N 1
ATOM 4219 C CA . LEU A 1 279 ? -26.33504 15.00209 -21.38835 1.000 47.79271 274 LEU A CA 1
ATOM 4220 C C . LEU A 1 279 ? -26.44738 15.09304 -22.90166 1.000 48.93031 274 LEU A C 1
ATOM 4221 O O . LEU A 1 279 ? -26.87495 16.12370 -23.43084 1.000 50.72055 274 LEU A O 1
ATOM 4237 N N . LEU A 1 280 ? -26.05538 14.02660 -23.59409 1.000 50.09791 275 LEU A N 1
ATOM 4238 C CA . LEU A 1 280 ? -26.16690 14.00462 -25.04550 1.000 47.63243 275 LEU A CA 1
ATOM 4239 C C . LEU A 1 280 ? -27.62910 14.10551 -25.45928 1.000 47.47502 275 LEU A C 1
ATOM 4240 O O . LEU A 1 280 ? -28.51736 13.55446 -24.80325 1.000 52.67849 275 LEU A O 1
ATOM 4256 N N . ARG A 1 281 ? -27.87536 14.81941 -26.55519 1.000 50.33022 276 ARG A N 1
ATOM 4257 C CA . ARG A 1 281 ? -29.23625 15.01822 -27.03495 1.000 51.36143 276 ARG A CA 1
ATOM 4258 C C . ARG A 1 281 ? -29.94851 13.68257 -27.19733 1.000 53.60861 276 ARG A C 1
ATOM 4259 O O . ARG A 1 281 ? -29.38612 12.72466 -27.73439 1.000 53.65160 276 ARG A O 1
ATOM 4280 N N . GLY A 1 282 ? -31.18906 13.62367 -26.71882 1.000 59.37187 277 GLY A N 1
ATOM 4281 C CA . GLY A 1 282 ? -32.02218 12.45489 -26.90282 1.000 61.08040 277 GLY A CA 1
ATOM 4282 C C . GLY A 1 282 ? -31.75835 11.31117 -25.95259 1.000 59.54487 277 GLY A C 1
ATOM 4283 O O . GLY A 1 282 ? -32.36137 10.24387 -26.11645 1.000 57.43504 277 GLY A O 1
ATOM 4287 N N . THR A 1 283 ? -30.88601 11.49237 -24.96612 1.000 59.65147 278 THR A N 1
ATOM 4288 C CA . THR A 1 283 ? -30.54816 10.44600 -24.01423 1.000 57.45931 278 THR A CA 1
ATOM 4289 C C . THR A 1 283 ? -31.14088 10.76811 -22.64884 1.000 61.61774 278 THR A C 1
ATOM 4290 O O . THR A 1 283 ? -31.45785 11.91972 -22.33728 1.000 52.96658 278 THR A O 1
ATOM 4301 N N . THR A 1 284 ? -31.28245 9.72177 -21.83114 1.000 60.10452 279 THR A N 1
ATOM 4302 C CA . THR A 1 284 ? -31.94711 9.82072 -20.53619 1.000 55.09876 279 THR A CA 1
ATOM 4303 C C . THR A 1 284 ? -30.92532 10.09182 -19.43966 1.000 64.15887 279 THR A C 1
ATOM 4304 O O . THR A 1 284 ? -29.87140 9.44540 -19.41300 1.000 63.52016 279 THR A O 1
ATOM 4315 N N . PRO A 1 285 ? -31.19211 11.02519 -18.52670 1.000 58.89307 280 PRO A N 1
ATOM 4316 C CA . PRO A 1 285 ? -30.28703 11.20377 -17.38489 1.000 60.74340 280 PRO A CA 1
ATOM 4317 C C . PRO A 1 285 ? -30.16068 9.92177 -16.57310 1.000 66.90108 280 PRO A C 1
ATOM 4318 O O . PRO A 1 285 ? -31.13788 9.20325 -16.35281 1.000 70.25526 280 PRO A O 1
ATOM 4329 N N . GLN A 1 286 ? -28.93833 9.63573 -16.13698 1.000 74.90362 281 GLN A N 1
ATOM 4330 C CA . GLN A 1 286 ? -28.67528 8.53369 -15.22605 1.000 77.21091 281 GLN A CA 1
ATOM 4331 C C . GLN A 1 286 ? -28.78400 9.02518 -13.78458 1.000 74.20774 281 GLN A C 1
ATOM 4332 O O . GLN A 1 286 ? -28.83117 10.22650 -13.51166 1.000 73.60672 281 GLN A O 1
ATOM 4346 N N . GLU A 1 287 ? -28.82967 8.07521 -12.84923 1.000 81.90152 282 GLU A N 1
ATOM 4347 C CA . GLU A 1 287 ? -29.11968 8.43766 -11.46598 1.000 75.36694 282 GLU A CA 1
ATOM 4348 C C . GLU A 1 287 ? -28.04429 9.34422 -10.87884 1.000 76.87786 282 GLU A C 1
ATOM 4349 O O . GLU A 1 287 ? -28.34424 10.17142 -10.01069 1.000 77.29751 282 GLU A O 1
ATOM 4361 N N . GLU A 1 288 ? -26.79510 9.22241 -11.33677 1.000 79.87377 283 GLU A N 1
ATOM 4362 C CA . GLU A 1 288 ? -25.77004 10.15414 -10.87477 1.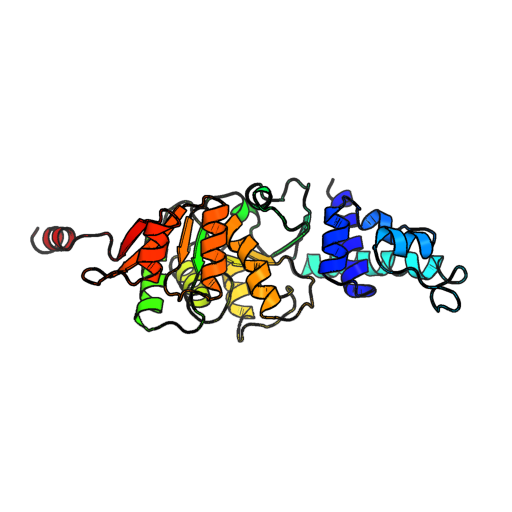000 76.03619 283 GLU A CA 1
ATOM 4363 C C . GLU A 1 288 ? -26.11627 11.58123 -11.28005 1.000 73.54862 283 GLU A C 1
ATOM 4364 O O . GLU A 1 288 ? -25.88021 12.52785 -10.51956 1.000 71.53820 283 GLU A O 1
ATOM 4376 N N . ILE A 1 289 ? -26.68097 11.75492 -12.47668 1.000 70.25548 284 ILE A N 1
ATOM 4377 C CA . ILE A 1 289 ? -27.16413 13.07071 -12.87797 1.000 73.33891 284 ILE A CA 1
ATOM 4378 C C . ILE A 1 289 ? -28.40073 13.44488 -12.07057 1.000 69.95185 284 ILE A C 1
ATOM 4379 O O . ILE A 1 289 ? -28.52450 14.57673 -11.59010 1.000 68.16400 284 ILE A O 1
ATOM 4395 N N . LYS A 1 290 ? -29.33433 12.50306 -11.90875 1.000 75.61976 285 LYS A N 1
ATOM 4396 C CA . LYS A 1 290 ? -30.53281 12.77253 -11.11979 1.000 73.56480 285 LYS A CA 1
ATOM 4397 C C . LYS A 1 290 ? -30.17213 13.07291 -9.67074 1.000 76.80290 285 LYS A C 1
ATOM 4398 O O . LYS A 1 290 ? -30.82579 13.89025 -9.01323 1.000 76.33263 285 LYS A O 1
ATOM 4417 N N . HIS A 1 291 ? -29.13381 12.41123 -9.15757 1.000 74.16400 286 HIS A N 1
ATOM 4418 C CA . HIS A 1 291 ? -28.63201 12.70043 -7.81787 1.000 77.26400 286 HIS A CA 1
ATOM 4419 C C . HIS A 1 291 ? -28.17660 14.14882 -7.70024 1.000 77.36143 286 HIS A C 1
ATOM 4420 O O . HIS A 1 291 ? -28.43567 14.81065 -6.68848 1.000 74.68400 286 HIS A O 1
ATOM 4433 N N . ALA A 1 292 ? -27.50497 14.66215 -8.73377 1.000 71.01400 287 ALA A N 1
ATOM 4434 C CA . ALA A 1 292 ? -26.95067 16.01026 -8.66377 1.000 67.33400 287 ALA A CA 1
ATOM 4435 C C . ALA A 1 292 ? -28.04343 17.06567 -8.76489 1.000 71.54029 287 ALA A C 1
ATOM 4436 O O . ALA A 1 292 ? -27.95432 18.12285 -8.12831 1.000 79.91419 287 ALA A O 1
ATOM 4443 N N . LEU A 1 293 ? -29.07662 16.80386 -9.56829 1.000 68.82400 288 LEU A N 1
ATOM 4444 C CA . LEU A 1 293 ? -30.21011 17.71947 -9.62859 1.000 72.12257 288 LEU A CA 1
ATOM 4445 C C . LEU A 1 293 ? -30.98788 17.70377 -8.32287 1.000 74.26434 288 LEU A C 1
ATOM 4446 O O . LEU A 1 293 ? -31.51357 18.73471 -7.89313 1.000 73.67475 288 LEU A O 1
ATOM 4462 N N . SER A 1 294 ? -31.06467 16.54317 -7.67886 1.000 74.04436 289 SER A N 1
ATOM 4463 C CA . SER A 1 294 ? -31.79049 16.42717 -6.41996 1.000 83.80894 289 SER A CA 1
ATOM 4464 C C . SER A 1 294 ? -31.03481 17.11134 -5.28834 1.000 81.57549 289 SER A C 1
ATOM 4465 O O . SER A 1 294 ? -31.52242 18.06777 -4.67721 1.000 85.25431 289 SER A O 1
ATOM 4473 N N . GLU A 1 295 ? -29.85129 16.59319 -4.97203 1.000 82.09786 290 GLU A N 1
ATOM 4474 C CA . GLU A 1 295 ? -29.01787 17.06817 -3.88006 1.000 79.40188 290 GLU A CA 1
ATOM 4475 C C . GLU A 1 295 ? -28.46194 18.45641 -4.13528 1.000 82.12741 290 GLU A C 1
ATOM 4476 O O . GLU A 1 295 ? -28.82853 19.43301 -3.47112 1.000 82.90765 290 GLU A O 1
ATOM 4488 N N . TYR A 1 296 ? -27.57358 18.52824 -5.12032 1.000 72.67063 291 TYR A N 1
ATOM 4489 C CA . TYR A 1 296 ? -26.63730 19.62244 -5.29317 1.000 70.29803 291 TYR A CA 1
ATOM 4490 C C . TYR A 1 296 ? -27.17056 20.72759 -6.19293 1.000 66.07367 291 TYR A C 1
ATOM 4491 O O . TYR A 1 296 ? -26.40689 21.62437 -6.56958 1.000 68.15939 291 TYR A O 1
ATOM 4509 N N . SER A 1 297 ? -28.45591 20.69061 -6.53909 1.000 65.47082 292 SER A N 1
ATOM 4510 C CA . SER A 1 297 ? -29.06094 21.71674 -7.38313 1.000 69.32382 292 SER A CA 1
ATOM 4511 C C . SER A 1 297 ? -28.27235 21.88675 -8.67860 1.000 69.28632 292 SER A C 1
ATOM 4512 O O . SER A 1 297 ? -28.02306 23.00223 -9.14120 1.000 69.37178 292 SER A O 1
ATOM 4520 N N . ALA A 1 298 ? -27.86760 20.76359 -9.26577 1.000 62.15359 293 ALA A N 1
ATOM 4521 C CA . ALA A 1 298 ? -27.11857 20.79191 -10.51100 1.000 70.73320 293 ALA A CA 1
ATOM 4522 C C . ALA A 1 298 ? -28.04022 21.18382 -11.66414 1.000 62.89967 293 ALA A C 1
ATOM 4523 O O . ALA A 1 298 ? -29.25201 21.35578 -11.50273 1.000 65.01186 293 ALA A O 1
ATOM 4530 N N . THR A 1 299 ? -27.45287 21.32403 -12.84952 1.000 56.79398 294 THR A N 1
ATOM 4531 C CA . THR A 1 299 ? -28.20121 21.69168 -14.04017 1.000 63.60160 294 THR A CA 1
ATOM 4532 C C . THR A 1 299 ? -27.72502 20.85564 -15.21628 1.000 60.56909 294 THR A C 1
ATOM 4533 O O . THR A 1 299 ? -26.52307 20.62416 -15.38382 1.000 54.67174 294 THR A O 1
ATOM 4544 N N . ILE A 1 300 ? -28.68247 20.40658 -16.02776 1.000 63.92059 295 ILE A N 1
ATOM 4545 C CA . ILE A 1 300 ? -28.35062 19.70725 -17.25907 1.000 53.04449 295 ILE A CA 1
ATOM 4546 C C . ILE A 1 300 ? -27.69910 20.68248 -18.22564 1.000 55.00498 295 ILE A C 1
ATOM 4547 O O . ILE A 1 300 ? -28.16256 21.82111 -18.39158 1.000 60.48084 295 ILE A O 1
ATOM 4563 N N . MET A 1 301 ? -26.62508 20.24136 -18.88141 1.000 56.89349 296 MET A N 1
ATOM 4564 C CA . MET A 1 301 ? -26.08119 20.96967 -20.02218 1.000 59.33987 296 MET A CA 1
ATOM 4565 C C . MET A 1 301 ? -26.20955 20.08219 -21.25228 1.000 47.87503 296 MET A C 1
ATOM 4566 O O . MET A 1 301 ? -25.45616 19.11616 -21.40602 1.000 38.53049 296 MET A O 1
ATOM 4580 N N . ASN A 1 302 ? -27.15349 20.41736 -22.12551 1.000 55.59959 297 ASN A N 1
ATOM 4581 C CA . ASN A 1 302 ? -27.37814 19.63523 -23.33296 1.000 50.49111 297 ASN A CA 1
ATOM 4582 C C . ASN A 1 302 ? -26.16795 19.70342 -24.25056 1.000 49.33581 297 ASN A C 1
ATOM 4583 O O . ASN A 1 302 ? -25.61365 20.77882 -24.49089 1.000 51.03333 297 ASN A O 1
ATOM 4594 N N . ILE A 1 303 ? -25.75748 18.54733 -24.75832 1.000 46.95370 298 ILE A N 1
ATOM 4595 C CA . ILE A 1 303 ? -24.70686 18.46947 -25.76808 1.000 48.26062 298 ILE A CA 1
ATOM 4596 C C . ILE A 1 303 ? -25.28805 17.77923 -26.99703 1.000 47.92423 298 ILE A C 1
ATOM 4597 O O . ILE A 1 303 ? -25.57663 16.57404 -26.95114 1.000 46.26884 298 ILE A O 1
ATOM 4613 N N . PRO A 1 304 ? -25.46935 18.49222 -28.12018 1.000 43.58803 299 PRO A N 1
ATOM 4614 C CA . PRO A 1 304 ? -25.12887 19.91632 -28.25775 1.000 39.57400 299 PRO A CA 1
ATOM 4615 C C . PRO A 1 304 ? -26.09769 20.84502 -27.52234 1.000 45.71512 299 PRO A C 1
ATOM 4616 O O . PRO A 1 304 ? -27.23567 20.46219 -27.24484 1.000 51.08566 299 PRO A O 1
ATOM 4627 N N . LEU A 1 305 ? -25.62903 22.05019 -27.18635 1.000 48.61721 300 LEU A N 1
ATOM 4628 C CA . LEU A 1 305 ? -26.53779 23.08640 -26.70926 1.000 52.22593 300 LEU A CA 1
ATOM 4629 C C . LEU A 1 305 ? -27.41541 23.59357 -27.84445 1.000 56.51303 300 LEU A C 1
ATOM 4630 O O . LEU A 1 305 ? -28.55548 24.01315 -27.61450 1.000 58.34717 300 LEU A O 1
ATOM 4646 N N . SER A 1 306 ? -26.89420 23.55892 -29.06827 1.000 56.31224 301 SER A N 1
ATOM 4647 C CA . SER A 1 306 ? -27.65081 23.92296 -30.25218 1.000 57.31466 301 SER A CA 1
ATOM 4648 C C . SER A 1 306 ? -28.82898 22.97914 -30.45545 1.000 62.92467 301 SER A C 1
ATOM 4649 O O . SER A 1 306 ? -28.84726 21.84707 -29.96910 1.000 60.44088 301 SER A O 1
ATOM 4657 N N . ASP A 1 307 ? -29.82075 23.46520 -31.19217 1.000 61.77182 302 ASP A N 1
ATOM 4658 C CA . ASP A 1 307 ? -30.88849 22.63031 -31.71564 1.000 61.66816 302 ASP A CA 1
ATOM 4659 C C . ASP A 1 307 ? -30.59481 22.28992 -33.17136 1.000 61.04073 302 ASP A C 1
ATOM 4660 O O . ASP A 1 307 ? -29.78005 22.93909 -33.83132 1.000 59.33216 302 ASP A O 1
ATOM 4669 N N . PHE A 1 308 ? -31.26766 21.25155 -33.67060 1.000 58.06198 303 PHE A N 1
ATOM 4670 C CA . PHE A 1 308 ? -31.17607 20.95238 -35.09395 1.000 61.06482 303 PHE A CA 1
ATOM 4671 C C . PHE A 1 308 ? -31.77273 22.06808 -35.93999 1.000 61.24962 303 PHE A C 1
ATOM 4672 O O . PHE A 1 308 ? -31.41454 22.20046 -37.11530 1.000 63.01228 303 PHE A O 1
ATOM 4689 N N . LYS A 1 309 ? -32.67137 22.87280 -35.36552 1.000 65.20540 304 LYS A N 1
ATOM 4690 C CA . LYS A 1 309 ? -33.24710 23.98857 -36.10657 1.000 63.13977 304 LYS A CA 1
ATOM 4691 C C . LYS A 1 309 ? -32.16999 24.96802 -36.55303 1.000 60.91080 304 LYS A C 1
ATOM 4692 O O . LYS A 1 309 ? -32.31380 25.61683 -37.59572 1.000 63.99736 304 LYS A O 1
ATOM 4711 N N . ASP A 1 310 ? -31.08708 25.09093 -35.77942 1.000 59.94602 305 ASP A N 1
ATOM 4712 C CA . ASP A 1 310 ? -29.98156 25.94992 -36.18924 1.000 63.72900 305 ASP A CA 1
ATOM 4713 C C . ASP A 1 310 ? -29.24057 25.36798 -37.38530 1.000 59.61900 305 ASP A C 1
ATOM 4714 O O . ASP A 1 310 ? -28.68128 26.11883 -38.19272 1.000 61.11632 305 ASP A O 1
ATOM 4723 N N . VAL A 1 311 ? -29.22097 24.04005 -37.51286 1.000 59.39131 306 VAL A N 1
ATOM 4724 C CA . VAL A 1 311 ? -28.61456 23.41775 -38.68401 1.000 67.58857 306 VAL A CA 1
ATOM 4725 C C . VAL A 1 311 ? -29.49839 23.62327 -39.90692 1.000 65.06736 306 VAL A C 1
ATOM 4726 O O . VAL A 1 311 ? -29.00440 23.87488 -41.01287 1.000 68.96289 306 VAL A O 1
ATOM 4739 N N . GLN A 1 312 ? -30.81799 23.51506 -39.72992 1.000 64.70463 307 GLN A N 1
ATOM 4740 C CA . GLN A 1 312 ? -31.73376 23.71747 -40.84689 1.000 62.17296 307 GLN A CA 1
ATOM 4741 C C . GLN A 1 312 ? -31.58527 25.11676 -41.42786 1.000 65.75350 307 GLN A C 1
ATOM 4742 O O . GLN A 1 312 ? -31.60712 25.29568 -42.65158 1.000 72.29030 307 GLN A O 1
ATOM 4756 N N . SER A 1 313 ? -31.43831 26.12253 -40.56120 1.000 63.90693 308 SER A N 1
ATOM 4757 C CA . SER A 1 313 ? -31.24943 27.49252 -41.02619 1.000 64.22479 308 SER A CA 1
ATOM 4758 C C . SER A 1 313 ? -30.12549 27.58122 -42.04669 1.000 66.24218 308 SER A C 1
ATOM 4759 O O . SER A 1 313 ? -30.24126 28.28644 -43.05584 1.000 68.53620 308 SER A O 1
ATOM 4767 N N . LEU A 1 314 ? -29.02308 26.87626 -41.79263 1.000 67.44719 309 LEU A N 1
ATOM 4768 C CA . LEU A 1 314 ? -27.86591 26.96092 -42.67456 1.000 66.55891 309 LEU A CA 1
ATOM 4769 C C . LEU A 1 314 ? -28.11447 26.21590 -43.97800 1.000 68.45661 309 LEU A C 1
ATOM 4770 O O . LEU A 1 314 ? -27.89249 26.75826 -45.06733 1.000 73.37740 309 LEU A O 1
ATOM 4786 N N . ILE A 1 315 ? -28.55520 24.95791 -43.88013 1.000 70.05852 310 ILE A N 1
ATOM 4787 C CA . ILE A 1 315 ? -28.75967 24.12924 -45.06741 1.000 64.97668 310 ILE A CA 1
ATOM 4788 C C . ILE A 1 315 ? -29.61337 24.87094 -46.08316 1.000 73.32659 310 ILE A C 1
ATOM 4789 O O . ILE A 1 315 ? -29.17673 25.16055 -47.19846 1.000 70.47190 310 ILE A O 1
ATOM 4805 N N . LYS A 1 316 ? -30.84806 25.17799 -45.71549 1.000 76.10581 311 LYS A N 1
ATOM 4806 C CA . LYS A 1 316 ? -31.77931 25.86912 -46.60321 1.000 80.00807 311 LYS A CA 1
ATOM 4807 C C . LYS A 1 316 ? -31.78302 27.34306 -46.20805 1.000 85.83555 311 LYS A C 1
ATOM 4808 O O . LYS A 1 316 ? -32.49000 27.76957 -45.28879 1.000 90.16155 311 LYS A O 1
ATOM 4827 N N . SER A 1 317 ? -30.96553 28.11842 -46.91196 1.000 86.44926 312 SER A N 1
ATOM 4828 C CA . SER A 1 317 ? -30.84435 29.53930 -46.66675 1.000 89.52794 312 SER A CA 1
ATOM 4829 C C . SER A 1 317 ? -32.10197 30.27000 -47.11618 1.000 92.90026 312 SER A C 1
ATOM 4830 O O . SER A 1 317 ? -32.66950 31.05803 -46.36683 1.000 92.11086 312 SER A O 1
#

InterPro domains:
  IPR003488 DNA recombination-mediator protein A [PTHR43022] (108-292)
  IPR057666 Smf/DprA, SLOG domain [PF02481] (118-316)

B-factor: mean 56.5, std 14.82, range [28.36, 115.29]

Nearest PDB structures (foldseek):
  3maj-assembly1_A-2  TM=8.240E-01  e=2.220E-16  Rhodopseudomonas palustris
  3uqz-assembly1_A  TM=7.374E-01  e=1.437E-17  Streptococcus pneumoniae
  4ljk-assembly1_H  TM=8.378E-01  e=2.054E-15  Helicobacter pylori 26695
  1wek-assembly1_F  TM=5.205E-01  e=4.728E-03  Thermus thermophilus
  1wek-assembly1_E  TM=5.495E-01  e=5.006E-03  Thermus thermophilus

Solvent-accessible surface area: 15154 Å² total; per-residue (Å²): 167,87,69,112,42,53,57,6,3,10,4,0,0,1,0,8,50,73,67,57,16,55,17,107,34,0,0,118,4,13,77,150,62,36,72,5,81,77,0,8,63,4,140,69,27,56,57,2,10,149,35,7,59,60,183,86,96,211,168,139,58,145,10,67,173,78,61,11,62,108,41,36,74,56,8,42,57,68,1,122,124,42,9,81,114,19,75,133,56,35,24,85,22,8,3,43,57,15,128,57,13,3,120,34,0,79,82,19,115,62,18,0,33,0,0,1,0,33,24,54,25,46,13,0,99,107,91,0,0,0,0,5,8,41,122,131,30,77,88,78,1,68,114,12,0,50,9,0,0,33,79,28,79,146,49,107,46,4,1,0,0,1,4,8,79,15,0,8,39,17,1,0,93,0,0,36,120,54,176,8,43,2,0,0,0,5,4,2,0,5,65,24,130,60,0,150,120,4,50,125,36,21,28,98,0,47,124,70,33,1,0,1,0,0,2,3,11,0,87,40,148,44,44,119,108,20,30,51,27,16,13,17,1,1,0,0,0,0,30,20,0,0,1,11,46,10,35,66,168,35,38,13,3,58,2,0,64,65,0,26,120,22,183,38,53,6,44,0,5,26,53,113,85,56,105,39,118,128,35,15,101,69,0,69,97,113,36,94,13,76,49,15,77,2,53,98,55,83,104,145,76,64,90,69,138,129,167,136

Organism: Escherichia coli O1:K1 / APEC (NCBI:txid405955)

Secondary structure (DSSP, 8-state):
-HHHHHHHHHHHHIIIIIT---HHHHHHHHHTT--HHHHHT-SSHHHHHHHHTSPPP-SS-SS-GGGHHHHHHHHHHHHHHHHHHHHHTTEEEEETTSTTS-GGGGGSSS--SEEEEEE-GGGGGS-EEEEE--SS--HHHHHHHHHHHHTTTTSS-EEEE---TTHHHHHHHHHHHTT--EEEE-SS-TT--PSSS-HHHHHHHHHTT-EEEESS-TTPPP-HHHHHHHHHHHHHH-SEEEE-S--SSSHHHHHHHHHHHTT-EEEEEEETT-PPPHHHHHHHHTS--EEEEESSS-HHHHHHHH--

Foldseek 3Di:
DVVVVLLLQLLVCLCCVVVNQDLVLVLVLVVVVHGSNVLLVDLFVVSNCVSSVHDDDDPPDPDGNVCPVCVSVVSSVVSSVVVVVVVVVQKDKDAPPDPLDEPLQVLDPRRQGIKIKHAASCLLNWAEAEEEADLDDDPVLLVLLLLVVLVCQPPRYAYEAAPHHDSRVSNLVSCLVSLGQYEHEYLFAPQDCPPPPCPVSVVSSRVSRYMYMYSYHRGGDHDPVSLLVRLLVSLSSHLEYEYEYYDPVGSVVSNLVSNLVSLHAYEYEDEPPDDDDVVRVVCCVPSVYYYDYVVVDDCVVVVVVVPD